Protein AF-A0A7X1IU98-F1 (afdb_monomer)

pLDDT: mean 71.08, std 19.57, range [25.53, 95.81]

Secondary structure (DSSP, 8-state):
-HHHHHHHHHHHHHHHHHHHHS--HHHHHHHHHHHHHSTT--TTPBPP---SEEEEEEEE---HHHHHHHHHHHHHHHHHSS-EEEEEEESSGGGS-TTEEEEEEEEEGGG--HHHHHHHHHHHHHHTTPPP------SS-EEEEE--TTS--EEEEEEEEP--TT-HHHHHHHHHHHHHHHHHHHHT------SS----HHHHHH-TTTTTTTT---HHHHHHHHHHH-----HHHHHHHHHHT---GGGTT-BHHHHHHHHHHHHHHHHHHHHHHHT-GGGTTT-SS--

Mean predicted aligned error: 12.04 Å

Structure (mmCIF, N/CA/C/O backbone):
data_AF-A0A7X1IU98-F1
#
_entry.id   AF-A0A7X1IU98-F1
#
loop_
_atom_site.group_PDB
_atom_site.id
_atom_site.type_symbol
_atom_site.label_atom_id
_atom_site.label_alt_id
_atom_site.label_comp_id
_atom_site.label_asym_id
_atom_site.label_entity_id
_atom_site.label_seq_id
_atom_site.pdbx_PDB_ins_code
_atom_site.Cartn_x
_atom_site.Cartn_y
_atom_site.Cartn_z
_atom_site.occupancy
_atom_site.B_iso_or_equiv
_atom_site.auth_seq_id
_atom_site.auth_comp_id
_atom_site.auth_asym_id
_atom_site.auth_atom_id
_atom_site.pdbx_PDB_model_num
ATOM 1 N N . MET A 1 1 ? -13.525 13.307 62.213 1.00 50.09 1 MET A N 1
ATOM 2 C CA . MET A 1 1 ? -13.626 12.242 61.184 1.00 50.09 1 MET A CA 1
ATOM 3 C C . MET A 1 1 ? -14.171 12.719 59.835 1.00 50.09 1 MET A C 1
ATOM 5 O O . MET A 1 1 ? -13.887 12.071 58.842 1.00 50.09 1 MET A O 1
ATOM 9 N N . THR A 1 2 ? -14.885 13.843 59.744 1.00 46.66 2 THR A N 1
ATOM 10 C CA . THR A 1 2 ? -15.478 14.353 58.487 1.00 46.66 2 THR A CA 1
ATOM 11 C C . THR A 1 2 ? -14.482 15.010 57.520 1.00 46.66 2 THR A C 1
ATOM 13 O O . THR A 1 2 ? -14.662 14.920 56.311 1.00 46.66 2 THR A O 1
ATOM 16 N N . ALA A 1 3 ? -13.391 15.603 58.018 1.00 43.88 3 ALA A N 1
ATOM 17 C CA . ALA A 1 3 ? -12.389 16.271 57.177 1.00 43.88 3 ALA A CA 1
ATOM 18 C C . ALA A 1 3 ? -11.521 15.307 56.341 1.00 43.88 3 ALA A C 1
ATOM 20 O O . ALA A 1 3 ? -11.079 15.665 55.255 1.00 43.88 3 ALA A O 1
ATOM 21 N N . VAL A 1 4 ? -11.306 14.072 56.811 1.00 48.03 4 VAL A N 1
ATOM 22 C CA . VAL A 1 4 ? -10.466 13.086 56.105 1.00 48.03 4 VAL A CA 1
ATOM 23 C C . VAL A 1 4 ? -11.179 12.556 54.857 1.00 48.03 4 VAL A C 1
ATOM 25 O O . VAL A 1 4 ? -10.554 12.438 53.811 1.00 48.03 4 VAL A O 1
ATOM 28 N N . VAL A 1 5 ? -12.497 12.342 54.932 1.00 48.38 5 VAL A N 1
ATOM 29 C CA . VAL A 1 5 ? -13.311 11.816 53.820 1.00 48.38 5 VAL A CA 1
ATOM 30 C C . VAL A 1 5 ? -13.389 12.807 52.651 1.00 48.38 5 VAL A C 1
ATOM 32 O O . VAL A 1 5 ? -13.312 12.400 51.495 1.00 48.38 5 VAL A O 1
ATOM 35 N N . ALA A 1 6 ? -13.475 14.111 52.938 1.00 44.25 6 ALA A N 1
ATOM 36 C CA . ALA A 1 6 ? -13.534 15.152 51.910 1.00 44.25 6 ALA A CA 1
ATOM 37 C C . ALA A 1 6 ? -12.221 15.270 51.114 1.00 44.25 6 ALA A C 1
ATOM 39 O O . ALA A 1 6 ? -12.249 15.431 49.896 1.00 44.25 6 ALA A O 1
ATOM 40 N N . VAL A 1 7 ? -11.070 15.125 51.780 1.00 49.09 7 VAL A N 1
ATOM 41 C CA . VAL A 1 7 ? -9.752 15.181 51.126 1.00 49.09 7 VAL A CA 1
ATOM 42 C C . VAL A 1 7 ? -9.524 13.954 50.239 1.00 49.09 7 VAL A C 1
ATOM 44 O O . VAL A 1 7 ? -9.023 14.095 49.126 1.00 49.09 7 VAL A O 1
ATOM 47 N N . THR A 1 8 ? -9.958 12.760 50.661 1.00 52.06 8 THR A N 1
ATOM 48 C CA . THR A 1 8 ? -9.847 11.551 49.824 1.00 52.06 8 THR A CA 1
ATOM 49 C C . THR A 1 8 ? -10.741 11.629 48.583 1.00 52.06 8 THR A C 1
ATOM 51 O O . THR A 1 8 ? -10.305 11.259 47.495 1.00 52.06 8 THR A O 1
ATOM 54 N N . PHE A 1 9 ? -11.962 12.163 48.711 1.00 50.00 9 PHE A N 1
ATOM 55 C CA . PHE A 1 9 ? -12.889 12.305 47.581 1.00 50.00 9 PHE A CA 1
ATOM 56 C C . PHE A 1 9 ? -12.377 13.295 46.529 1.00 50.00 9 PHE A C 1
ATOM 58 O O . PHE A 1 9 ? -12.443 13.014 45.334 1.00 50.00 9 PHE A O 1
ATOM 65 N N . ILE A 1 10 ? -11.809 14.427 46.955 1.00 54.53 10 ILE A N 1
ATOM 66 C CA . ILE A 1 10 ? -11.249 15.427 46.037 1.00 54.53 10 ILE A CA 1
ATOM 67 C C . ILE A 1 10 ? -10.037 14.855 45.293 1.00 54.53 10 ILE A C 1
ATOM 69 O O . ILE A 1 10 ? -9.952 15.022 44.082 1.00 54.53 10 ILE A O 1
ATOM 73 N N . ILE A 1 11 ? -9.153 14.111 45.967 1.00 54.84 11 ILE A N 1
ATOM 74 C CA . ILE A 1 11 ? -7.979 13.495 45.325 1.00 54.84 11 ILE A CA 1
ATOM 75 C C . ILE A 1 11 ? -8.393 12.425 44.306 1.00 54.84 11 ILE A C 1
ATOM 77 O O . ILE A 1 11 ? -7.855 12.420 43.203 1.00 54.84 11 ILE A O 1
ATOM 81 N N . ILE A 1 12 ? -9.369 11.564 44.621 1.00 56.06 12 ILE A N 1
ATOM 82 C CA . ILE A 1 12 ? -9.860 10.532 43.687 1.00 56.06 12 ILE A CA 1
ATOM 83 C C . ILE A 1 12 ? -10.547 11.171 42.475 1.00 56.06 12 ILE A C 1
ATOM 85 O O . ILE A 1 12 ? -10.304 10.761 41.342 1.00 56.06 12 ILE A O 1
ATOM 89 N N . THR A 1 13 ? -11.358 12.209 42.690 1.00 54.38 13 THR A N 1
ATOM 90 C CA . THR A 1 13 ? -12.052 12.906 41.596 1.00 54.38 13 THR A CA 1
ATOM 91 C C . THR A 1 13 ? -11.060 13.679 40.722 1.00 54.38 13 THR A C 1
ATOM 93 O O . THR A 1 13 ? -11.175 13.653 39.503 1.00 54.38 13 THR A O 1
ATOM 96 N N . PHE A 1 14 ? -10.025 14.289 41.310 1.00 49.28 14 PHE A N 1
ATOM 97 C CA . PHE A 1 14 ? -8.959 14.966 40.565 1.00 49.28 14 PHE A CA 1
ATOM 98 C C . PHE A 1 14 ? -8.058 13.973 39.810 1.00 49.28 14 PHE A C 1
ATOM 100 O O . PHE A 1 14 ? -7.688 14.247 38.675 1.00 49.28 14 PHE A O 1
ATOM 107 N N . PHE A 1 15 ? -7.777 12.784 40.363 1.00 49.06 15 PHE A N 1
ATOM 108 C CA . PHE A 1 15 ? -7.083 11.705 39.642 1.00 49.06 15 PHE A CA 1
ATOM 109 C C . PHE A 1 15 ? -7.916 11.153 38.475 1.00 49.06 15 PHE A C 1
ATOM 111 O O . PHE A 1 15 ? -7.374 10.921 37.397 1.00 49.06 15 PHE A O 1
ATOM 118 N N . LEU A 1 16 ? -9.231 10.993 38.657 1.00 49.41 16 LEU A N 1
ATOM 119 C CA . LEU A 1 16 ? -10.154 10.582 37.591 1.00 49.41 16 LEU A CA 1
ATOM 120 C C . LEU A 1 16 ? -10.295 11.651 36.499 1.00 49.41 16 LEU A C 1
ATOM 122 O O . LEU A 1 16 ? -10.430 11.308 35.329 1.00 49.41 16 LEU A O 1
ATOM 126 N N . ILE A 1 17 ? -10.219 12.934 36.859 1.00 49.47 17 ILE A N 1
ATOM 127 C CA . ILE A 1 17 ? -10.252 14.054 35.910 1.00 49.47 17 ILE A CA 1
ATOM 128 C C . ILE A 1 17 ? -8.907 14.202 35.179 1.00 49.47 17 ILE A C 1
ATOM 130 O O . ILE A 1 17 ? -8.907 14.403 33.971 1.00 49.47 17 ILE A O 1
ATOM 134 N N . ILE A 1 18 ? -7.760 14.014 35.842 1.00 49.19 18 ILE A N 1
ATOM 135 C CA . ILE A 1 18 ? -6.440 14.005 35.178 1.00 49.19 18 ILE A CA 1
ATOM 136 C C . ILE A 1 18 ? -6.305 12.807 34.223 1.00 49.19 18 ILE A C 1
ATOM 138 O O . ILE A 1 18 ? -5.754 12.956 33.135 1.00 49.19 18 ILE A O 1
ATOM 142 N N . LEU A 1 19 ? -6.882 11.648 34.562 1.00 48.12 19 LEU A N 1
ATOM 143 C CA . LEU A 1 19 ? -6.986 10.504 33.645 1.00 48.12 19 LEU A CA 1
ATOM 144 C C . LEU A 1 19 ? -7.922 10.756 32.444 1.00 48.12 19 LEU A C 1
ATOM 146 O O . LEU A 1 19 ? -7.844 10.013 31.468 1.00 48.12 19 LEU A O 1
ATOM 150 N N . ASN A 1 20 ? -8.774 11.788 32.498 1.00 44.50 20 ASN A N 1
ATOM 151 C CA . ASN A 1 20 ? -9.719 12.163 31.435 1.00 44.50 20 ASN A CA 1
ATOM 152 C C . ASN A 1 20 ? -9.330 13.432 30.650 1.00 44.50 20 ASN A C 1
ATOM 154 O O . ASN A 1 20 ? -9.925 13.684 29.608 1.00 44.50 20 ASN A O 1
ATOM 158 N N . ILE A 1 21 ? -8.372 14.236 31.130 1.00 44.50 21 ILE A N 1
ATOM 159 C CA . ILE A 1 21 ? -7.900 15.468 30.457 1.00 44.50 21 ILE A CA 1
ATOM 160 C C . ILE A 1 21 ? -6.604 15.233 29.666 1.00 44.50 21 ILE A C 1
ATOM 162 O O . ILE A 1 21 ? -6.231 16.052 28.828 1.00 44.50 21 ILE A O 1
ATOM 166 N N . ASN A 1 22 ? -5.940 14.089 29.856 1.00 47.19 22 ASN A N 1
ATOM 167 C CA . ASN A 1 22 ? -4.948 13.647 28.887 1.00 47.19 22 ASN A CA 1
ATOM 168 C C . ASN A 1 22 ? -5.688 13.180 27.637 1.00 47.19 22 ASN A C 1
ATOM 170 O O . ASN A 1 22 ? -6.306 12.120 27.631 1.00 47.19 22 ASN A O 1
ATOM 174 N N . ASP A 1 23 ? -5.624 14.025 26.620 1.00 55.69 23 ASP A N 1
ATOM 175 C CA . ASP A 1 23 ? -5.994 13.800 25.232 1.00 55.69 23 ASP A CA 1
ATOM 176 C C . ASP A 1 23 ? -5.579 12.378 24.814 1.00 55.69 23 ASP A C 1
ATOM 178 O O . ASP A 1 23 ? -4.415 12.109 24.499 1.00 55.69 23 ASP A O 1
ATOM 182 N N . ARG A 1 24 ? -6.516 11.441 24.968 1.00 78.19 24 ARG A N 1
ATOM 183 C CA . ARG A 1 24 ? -6.261 10.001 24.969 1.00 78.19 24 ARG A CA 1
ATOM 184 C C . ARG A 1 24 ? -5.632 9.630 23.625 1.00 78.19 24 ARG A C 1
ATOM 186 O O . ARG A 1 24 ? -6.202 9.939 22.581 1.00 78.19 24 ARG A O 1
ATOM 193 N N . GLU A 1 25 ? -4.425 9.060 23.619 1.00 85.06 25 GLU A N 1
ATOM 194 C CA . GLU A 1 25 ? -3.682 8.811 22.369 1.00 85.06 25 GLU A CA 1
ATOM 195 C C . GLU A 1 25 ? -4.464 7.896 21.406 1.00 85.06 25 GLU A C 1
ATOM 197 O O . GLU A 1 25 ? -4.409 8.072 20.189 1.00 85.06 25 GLU A O 1
ATOM 202 N N . ASP A 1 26 ? -5.276 6.991 21.960 1.00 88.38 26 ASP A N 1
ATOM 203 C CA . ASP A 1 26 ? -6.272 6.188 21.250 1.00 88.38 26 ASP A CA 1
ATOM 204 C C . ASP A 1 26 ? -7.321 7.048 20.542 1.00 88.38 26 ASP A C 1
ATOM 206 O O . ASP A 1 26 ? -7.659 6.774 19.393 1.00 88.38 26 ASP A O 1
ATOM 210 N N . SER A 1 27 ? -7.781 8.132 21.170 1.00 89.31 27 SER A N 1
ATOM 211 C CA . SER A 1 27 ? -8.697 9.095 20.552 1.00 89.31 27 SER A CA 1
ATOM 212 C C . SER A 1 27 ? -8.043 9.853 19.393 1.00 89.31 27 SER A C 1
ATOM 214 O O . SER A 1 27 ? -8.699 10.099 18.381 1.00 89.31 27 SER A O 1
ATOM 216 N N . LYS A 1 28 ? -6.754 10.203 19.501 1.00 88.38 28 LYS A N 1
ATOM 217 C CA . LYS A 1 28 ? -6.013 10.875 18.416 1.00 88.38 28 LYS A CA 1
ATOM 218 C C . LYS A 1 28 ? -5.863 9.971 17.203 1.00 88.38 28 LYS A C 1
ATOM 220 O O . LYS A 1 28 ? -6.173 10.378 16.085 1.00 88.38 28 LYS A O 1
ATOM 225 N N . PHE A 1 29 ? -5.448 8.728 17.432 1.00 88.44 29 PHE A N 1
ATOM 226 C CA . PHE A 1 29 ? -5.329 7.753 16.357 1.00 88.44 29 PHE A CA 1
ATOM 227 C C . PHE A 1 29 ? -6.696 7.382 15.760 1.00 88.44 29 PHE A C 1
ATOM 229 O O . PHE A 1 29 ? -6.817 7.265 14.544 1.00 88.44 29 PHE A O 1
ATOM 236 N N . ALA A 1 30 ? -7.751 7.280 16.573 1.00 91.81 30 ALA A N 1
ATOM 237 C CA . ALA A 1 30 ? -9.116 7.070 16.090 1.00 91.81 30 ALA A CA 1
ATOM 238 C C . ALA A 1 30 ? -9.614 8.221 15.191 1.00 91.81 30 ALA A C 1
ATOM 240 O O . ALA A 1 30 ? -10.243 7.960 14.162 1.00 91.81 30 ALA A O 1
ATOM 241 N N . SER A 1 31 ? -9.300 9.481 15.530 1.00 86.19 31 SER A N 1
ATOM 242 C CA . SER A 1 31 ? -9.590 10.639 14.665 1.00 86.19 31 SER A CA 1
ATOM 243 C C . SER A 1 31 ? -8.827 10.540 13.348 1.00 86.19 31 SER A C 1
ATOM 245 O O . SER A 1 31 ? -9.432 10.601 12.279 1.00 86.19 31 SER A O 1
ATOM 247 N N . PHE A 1 32 ? -7.519 10.269 13.417 1.00 84.12 32 PHE A N 1
ATOM 248 C CA . PHE A 1 32 ? -6.679 10.078 12.235 1.00 84.12 32 PHE A CA 1
ATOM 249 C C . PHE A 1 32 ? -7.200 8.955 11.325 1.00 84.12 32 PHE A C 1
ATOM 251 O O . PHE A 1 32 ? -7.263 9.131 10.108 1.00 84.12 32 PHE A O 1
ATOM 258 N N . PHE A 1 33 ? -7.618 7.818 11.891 1.00 87.19 33 PHE A N 1
ATOM 259 C CA . PHE A 1 33 ? -8.205 6.702 11.145 1.00 87.19 33 PHE A CA 1
ATOM 260 C C . PHE A 1 33 ? -9.458 7.146 10.379 1.00 87.19 33 PHE A C 1
ATOM 262 O O . PHE A 1 33 ? -9.560 6.923 9.170 1.00 87.19 33 PHE A O 1
ATOM 269 N N . ARG A 1 34 ? -10.390 7.825 11.065 1.00 86.75 34 ARG A N 1
ATOM 270 C CA . ARG A 1 34 ? -11.629 8.341 10.466 1.00 86.75 34 ARG A CA 1
ATOM 271 C C . ARG A 1 34 ? -11.332 9.340 9.351 1.00 86.75 34 ARG A C 1
ATOM 273 O O . ARG A 1 34 ? -11.852 9.191 8.252 1.00 86.75 34 ARG A O 1
ATOM 280 N N . GLU A 1 35 ? -10.485 10.328 9.613 1.00 80.31 35 GLU A N 1
ATOM 281 C CA . GLU A 1 35 ? -10.104 11.356 8.637 1.00 80.31 35 GLU A CA 1
ATOM 282 C C . GLU A 1 35 ? -9.411 10.765 7.406 1.00 80.31 35 GLU A C 1
ATOM 284 O O . GLU A 1 35 ? -9.540 11.299 6.308 1.00 80.31 35 GLU A O 1
ATOM 289 N N . THR A 1 36 ? -8.678 9.663 7.575 1.00 76.12 36 THR A N 1
ATOM 290 C CA . THR A 1 36 ? -7.940 9.025 6.481 1.00 76.12 36 THR A CA 1
ATOM 291 C C . THR A 1 36 ? -8.821 8.138 5.614 1.00 76.12 36 THR A C 1
ATOM 293 O O . THR A 1 36 ? -8.713 8.207 4.397 1.00 76.12 36 THR A O 1
ATOM 296 N N . LEU A 1 37 ? -9.692 7.318 6.208 1.00 78.56 37 LEU A N 1
ATOM 297 C CA . LEU A 1 37 ? -10.407 6.263 5.472 1.00 78.56 37 LEU A CA 1
ATOM 298 C C . LEU A 1 37 ? -11.907 6.520 5.292 1.00 78.56 37 LEU A C 1
ATOM 300 O O . LEU A 1 37 ? -12.553 5.863 4.476 1.00 78.56 37 LEU A O 1
ATOM 304 N N . ALA A 1 38 ? -12.478 7.449 6.057 1.00 81.19 38 ALA A N 1
ATOM 305 C CA . ALA A 1 38 ? -13.920 7.666 6.140 1.00 81.19 38 ALA A CA 1
ATOM 306 C C . ALA A 1 38 ? -14.267 9.145 6.398 1.00 81.19 38 ALA A C 1
ATOM 308 O O . ALA A 1 38 ? -15.189 9.461 7.155 1.00 81.19 38 ALA A O 1
ATOM 309 N N . SER A 1 39 ? -13.515 10.070 5.792 1.00 79.44 39 SER A N 1
ATOM 310 C CA . SER A 1 39 ? -13.731 11.508 5.984 1.00 79.44 39 SER A CA 1
ATOM 311 C C . SER A 1 39 ? -15.153 11.918 5.587 1.00 79.44 39 SER A C 1
ATOM 313 O O . SER A 1 39 ? -15.636 11.588 4.500 1.00 79.44 39 SER A O 1
ATOM 315 N N . GLY A 1 40 ? -15.841 12.614 6.495 1.00 80.50 40 GLY A N 1
ATOM 316 C CA . GLY A 1 40 ? -17.230 13.044 6.313 1.00 80.50 40 GLY A CA 1
ATOM 317 C C . GLY A 1 40 ? -18.271 11.917 6.312 1.00 80.50 40 GLY A C 1
ATOM 318 O O . GLY A 1 40 ? -19.431 12.188 6.009 1.00 80.50 40 GLY A O 1
ATOM 319 N N . GLN A 1 41 ? -17.886 10.679 6.632 1.00 86.06 41 GLN A N 1
ATOM 320 C CA . GLN A 1 41 ? -18.791 9.530 6.664 1.00 86.06 41 GLN A CA 1
ATOM 321 C C . GLN A 1 41 ? -19.331 9.253 8.074 1.00 86.06 41 GLN A C 1
ATOM 323 O O . GLN A 1 41 ? -18.756 9.678 9.082 1.00 86.06 41 GLN A O 1
ATOM 328 N N . ASP A 1 42 ? -20.449 8.526 8.137 1.00 92.38 42 ASP A N 1
ATOM 329 C CA . ASP A 1 42 ? -21.046 8.066 9.391 1.00 92.38 42 ASP A CA 1
ATOM 330 C C . ASP A 1 42 ? -20.411 6.761 9.908 1.00 92.38 42 ASP A C 1
ATOM 332 O O . ASP A 1 42 ? -19.608 6.110 9.240 1.00 92.38 42 ASP A O 1
ATOM 336 N N . ASP A 1 43 ? -20.788 6.359 11.121 1.00 92.00 43 ASP A N 1
ATOM 337 C CA . ASP A 1 43 ? -20.222 5.187 11.797 1.00 92.00 43 ASP A CA 1
ATOM 338 C C . ASP A 1 43 ? -20.607 3.842 11.137 1.00 92.00 43 ASP A C 1
ATOM 340 O O . ASP A 1 43 ? -19.961 2.820 11.381 1.00 92.00 43 ASP A O 1
ATOM 344 N N . LYS A 1 44 ? -21.628 3.823 10.268 1.00 91.75 44 LYS A N 1
ATOM 345 C CA . LYS A 1 44 ? -22.067 2.627 9.528 1.00 91.75 44 LYS A CA 1
ATOM 346 C C . LYS A 1 44 ? -21.337 2.459 8.199 1.00 91.75 44 LYS A C 1
ATOM 348 O O . LYS A 1 44 ? -21.487 1.412 7.566 1.00 91.75 44 LYS A O 1
ATOM 353 N N . TYR A 1 45 ? -20.566 3.459 7.778 1.00 86.38 45 TYR A N 1
ATOM 354 C CA . TYR A 1 45 ? -19.765 3.409 6.565 1.00 86.38 45 TYR A CA 1
ATOM 355 C C . TYR A 1 45 ? -18.843 2.186 6.552 1.00 86.38 45 TYR A C 1
ATOM 357 O O . TYR A 1 45 ? -18.185 1.874 7.547 1.00 86.38 45 TYR A O 1
ATOM 365 N N . ILE A 1 46 ? -18.801 1.492 5.416 1.00 83.69 46 ILE A N 1
ATOM 366 C CA . ILE A 1 46 ? -17.943 0.325 5.217 1.00 83.69 46 ILE A CA 1
ATOM 367 C C . ILE A 1 46 ? -16.569 0.807 4.766 1.00 83.69 46 ILE A C 1
ATOM 369 O O . ILE A 1 46 ? -16.441 1.447 3.724 1.00 83.69 46 ILE A O 1
ATOM 373 N N . ILE A 1 47 ? -15.540 0.475 5.542 1.00 77.94 47 ILE A N 1
ATOM 374 C CA . ILE A 1 47 ? -14.156 0.770 5.183 1.00 77.94 47 ILE A CA 1
ATOM 375 C C . ILE A 1 47 ? -13.752 -0.141 4.025 1.00 77.94 47 ILE A C 1
ATOM 377 O O . ILE A 1 47 ? -13.746 -1.369 4.147 1.00 77.94 47 ILE A O 1
ATOM 381 N N . ASN A 1 48 ? -13.415 0.473 2.892 1.00 77.69 48 ASN A N 1
ATOM 382 C CA . ASN A 1 48 ? -12.893 -0.247 1.741 1.00 77.69 48 ASN A CA 1
ATOM 383 C C . ASN A 1 48 ? -11.503 -0.800 2.071 1.00 77.69 48 ASN A C 1
ATOM 385 O O . ASN A 1 48 ? -10.677 -0.119 2.672 1.00 77.69 48 ASN A O 1
ATOM 389 N N . ARG A 1 49 ? -11.242 -2.036 1.648 1.00 76.06 49 ARG A N 1
ATOM 390 C CA . ARG A 1 49 ? -9.937 -2.692 1.765 1.00 76.06 49 ARG A CA 1
ATOM 391 C C . ARG A 1 49 ? -9.705 -3.619 0.579 1.00 76.06 49 ARG A C 1
ATOM 393 O O . ARG A 1 49 ? -10.668 -4.066 -0.050 1.00 76.06 49 ARG A O 1
ATOM 400 N N . VAL A 1 50 ? -8.447 -3.922 0.284 1.00 78.69 50 VAL A N 1
ATOM 401 C CA . VAL A 1 50 ? -8.099 -4.912 -0.742 1.00 78.69 50 VAL A CA 1
ATOM 402 C C . VAL A 1 50 ? -8.421 -6.328 -0.254 1.00 78.69 50 VAL A C 1
ATOM 404 O O . VAL A 1 50 ? -8.597 -6.574 0.943 1.00 78.69 50 VAL A O 1
ATOM 407 N N . SER A 1 51 ? -8.510 -7.269 -1.195 1.00 78.62 51 SER A N 1
ATOM 408 C CA . SER A 1 51 ? -8.620 -8.697 -0.877 1.00 78.62 51 SER A CA 1
ATOM 409 C C . SER A 1 51 ? -7.428 -9.158 -0.031 1.00 78.62 51 SER A C 1
ATOM 411 O O . SER A 1 51 ? -6.318 -8.655 -0.183 1.00 78.62 51 SER A O 1
ATOM 413 N N . SER A 1 52 ? -7.634 -10.159 0.826 1.00 79.69 52 SER A N 1
ATOM 414 C CA . SER A 1 52 ? -6.543 -10.766 1.596 1.00 79.69 52 SER A CA 1
ATOM 415 C C . SER A 1 52 ? -5.513 -11.462 0.714 1.00 79.69 52 SER A C 1
ATOM 417 O O . SER A 1 52 ? -4.386 -11.651 1.141 1.00 79.69 52 SER A O 1
ATOM 419 N N . GLU A 1 53 ? -5.875 -11.846 -0.506 1.00 86.88 53 GLU A N 1
ATOM 420 C CA . GLU A 1 53 ? -4.932 -12.323 -1.514 1.00 86.88 53 GLU A CA 1
ATOM 421 C C . GLU A 1 53 ? -5.109 -11.523 -2.795 1.00 86.88 53 GLU A C 1
ATOM 423 O O . GLU A 1 53 ? -6.234 -11.359 -3.277 1.00 86.88 53 GLU A O 1
ATOM 428 N N . PHE A 1 54 ? -3.997 -11.051 -3.353 1.00 87.88 54 PHE A N 1
ATOM 429 C CA . PHE A 1 54 ? -3.974 -10.400 -4.656 1.00 87.88 54 PHE A CA 1
ATOM 430 C C . PHE A 1 54 ? -2.592 -10.505 -5.302 1.00 87.88 54 PHE A C 1
ATOM 432 O O . PHE A 1 54 ? -1.570 -10.607 -4.619 1.00 87.88 54 PHE A O 1
ATOM 439 N N . SER A 1 55 ? -2.573 -10.469 -6.631 1.00 93.12 55 SER A N 1
ATOM 440 C CA . SER A 1 55 ? -1.351 -10.503 -7.432 1.00 93.12 55 SER A CA 1
ATOM 441 C C . SER A 1 55 ? -0.828 -9.084 -7.676 1.00 93.12 55 SER A C 1
ATOM 443 O O . SER A 1 55 ? -1.595 -8.173 -8.009 1.00 93.12 55 SER A O 1
ATOM 445 N N . VAL A 1 56 ? 0.481 -8.908 -7.504 1.00 94.56 56 VAL A N 1
ATOM 446 C CA . VAL A 1 56 ? 1.232 -7.684 -7.793 1.00 94.56 56 VAL A CA 1
ATOM 447 C C . VAL A 1 56 ? 2.206 -7.982 -8.919 1.00 94.56 56 VAL A C 1
ATOM 449 O O . VAL A 1 56 ? 3.076 -8.839 -8.768 1.00 94.56 56 VAL A O 1
ATOM 452 N N . CYS A 1 57 ? 2.083 -7.261 -10.026 1.00 94.69 57 CYS A N 1
ATOM 453 C CA . CYS A 1 57 ? 3.015 -7.356 -11.137 1.00 94.69 57 CYS A CA 1
ATOM 454 C C . CYS A 1 57 ? 3.893 -6.109 -11.174 1.00 94.69 57 CYS A C 1
ATOM 456 O O . CYS A 1 57 ? 3.389 -5.000 -11.336 1.00 94.69 57 CYS A O 1
ATOM 458 N N . VAL A 1 58 ? 5.197 -6.289 -11.018 1.00 93.00 58 VAL A N 1
ATOM 459 C CA . VAL A 1 58 ? 6.202 -5.238 -11.148 1.00 93.00 58 VAL A CA 1
ATOM 460 C C . VAL A 1 58 ? 6.909 -5.430 -12.470 1.00 93.00 58 VAL A C 1
ATOM 462 O O . VAL A 1 58 ? 7.308 -6.547 -12.803 1.00 93.00 58 VAL A O 1
ATOM 465 N N . TYR A 1 59 ? 7.069 -4.350 -13.220 1.00 89.56 59 TYR A N 1
ATOM 466 C CA . TYR A 1 59 ? 7.846 -4.401 -14.441 1.00 89.56 59 TYR A CA 1
ATOM 467 C C . TYR A 1 59 ? 8.535 -3.066 -14.720 1.00 89.56 59 TYR A C 1
ATOM 469 O O . TYR A 1 59 ? 8.102 -2.003 -14.269 1.00 89.56 59 TYR A O 1
ATOM 477 N N . GLY A 1 60 ? 9.581 -3.122 -15.539 1.00 83.00 60 GLY A N 1
ATOM 478 C CA . GLY A 1 60 ? 10.263 -1.948 -16.065 1.00 83.00 60 GLY A CA 1
ATOM 479 C C . GLY A 1 60 ? 11.769 -2.069 -15.918 1.00 83.00 60 GLY A C 1
ATOM 480 O O . GLY A 1 60 ? 12.324 -3.166 -15.880 1.00 83.00 60 GLY A O 1
ATOM 481 N N . TYR A 1 61 ? 12.454 -0.930 -15.864 1.00 67.94 61 TYR A N 1
ATOM 482 C CA . TYR A 1 61 ? 13.868 -0.931 -15.499 1.00 67.94 61 TYR A CA 1
ATOM 483 C C . TYR A 1 61 ? 13.968 -1.045 -13.986 1.00 67.94 61 TYR A C 1
ATOM 485 O O . TYR A 1 61 ? 13.494 -0.158 -13.296 1.00 67.94 61 TYR A O 1
ATOM 493 N N . GLU A 1 62 ? 14.581 -2.114 -13.486 1.00 68.88 62 GLU A N 1
ATOM 494 C CA . GLU A 1 62 ? 14.672 -2.366 -12.048 1.00 68.88 62 GLU A CA 1
ATOM 495 C C . GLU A 1 62 ? 16.136 -2.300 -11.613 1.00 68.88 62 GLU A C 1
ATOM 497 O O . GLU A 1 62 ? 16.937 -3.192 -11.904 1.00 68.88 62 GLU A O 1
ATOM 502 N N . LEU A 1 63 ? 16.524 -1.240 -10.907 1.00 74.50 63 LEU A N 1
ATOM 503 C CA . LEU A 1 63 ? 17.748 -1.286 -10.118 1.00 74.50 63 LEU A CA 1
ATOM 504 C C . LEU A 1 63 ? 17.537 -2.264 -8.956 1.00 74.50 63 LEU A C 1
ATOM 506 O O . LEU A 1 63 ? 16.503 -2.228 -8.289 1.00 74.50 63 LEU A O 1
ATOM 510 N N . GLU A 1 64 ? 18.558 -3.063 -8.635 1.00 82.38 64 GLU A N 1
ATOM 511 C CA . GLU A 1 64 ? 18.514 -4.039 -7.528 1.00 82.38 64 GLU A CA 1
ATOM 512 C C . GLU A 1 64 ? 17.995 -3.438 -6.209 1.00 82.38 64 GLU A C 1
ATOM 514 O O . GLU A 1 64 ? 17.254 -4.076 -5.465 1.00 82.38 64 GLU A O 1
ATOM 519 N N . ARG A 1 65 ? 18.316 -2.167 -5.933 1.00 80.25 65 ARG A N 1
ATOM 520 C CA . ARG A 1 65 ? 17.826 -1.450 -4.743 1.00 80.25 65 ARG A CA 1
ATOM 521 C C . ARG A 1 65 ? 16.310 -1.215 -4.746 1.00 80.25 65 ARG A C 1
ATOM 523 O O . ARG A 1 65 ? 15.678 -1.337 -3.707 1.00 80.25 65 ARG A O 1
ATOM 530 N N . THR A 1 66 ? 15.727 -0.880 -5.892 1.00 78.56 66 THR A N 1
ATOM 531 C CA . THR A 1 66 ? 14.294 -0.581 -6.022 1.00 78.56 66 THR A CA 1
ATOM 532 C C . THR A 1 66 ? 13.501 -1.868 -5.900 1.00 78.56 66 THR A C 1
ATOM 534 O O . THR A 1 66 ? 12.551 -1.941 -5.125 1.00 78.56 66 THR A O 1
ATOM 537 N N . LYS A 1 67 ? 13.974 -2.918 -6.582 1.00 86.38 67 LYS A N 1
ATOM 538 C CA . LYS A 1 67 ? 13.470 -4.282 -6.438 1.00 86.38 67 LYS A CA 1
ATOM 539 C C . LYS A 1 67 ? 13.489 -4.734 -4.982 1.00 86.38 67 LYS A C 1
ATOM 541 O O . LYS A 1 67 ? 12.485 -5.244 -4.482 1.00 86.38 67 LYS A O 1
ATOM 546 N N . LYS A 1 68 ? 14.601 -4.489 -4.283 1.00 86.81 68 LYS A N 1
ATOM 547 C CA . LYS A 1 68 ? 14.731 -4.759 -2.850 1.00 86.81 68 LYS A CA 1
ATOM 548 C C . LYS A 1 68 ? 13.681 -4.005 -2.031 1.00 86.81 68 LYS A C 1
ATOM 550 O O . LYS A 1 68 ? 12.988 -4.643 -1.252 1.00 86.81 68 LYS A O 1
ATOM 555 N N . TRP A 1 69 ? 13.504 -2.696 -2.207 1.00 85.69 69 TRP A N 1
ATOM 556 C CA . TRP A 1 69 ? 12.525 -1.934 -1.414 1.00 85.69 69 TRP A CA 1
ATOM 557 C C . TRP A 1 69 ? 11.077 -2.334 -1.673 1.00 85.69 69 TRP A C 1
ATOM 559 O O . TRP A 1 69 ? 10.316 -2.454 -0.718 1.00 85.69 69 TRP A O 1
ATOM 569 N N . ILE A 1 70 ? 10.707 -2.582 -2.931 1.00 88.31 70 ILE A N 1
ATOM 570 C CA . ILE A 1 70 ? 9.377 -3.103 -3.271 1.00 88.31 70 ILE A CA 1
ATOM 571 C C . ILE A 1 70 ? 9.166 -4.466 -2.602 1.00 88.31 70 ILE A C 1
ATOM 573 O O . ILE A 1 70 ? 8.120 -4.699 -2.000 1.00 88.31 70 ILE A O 1
ATOM 577 N N . SER A 1 71 ? 10.174 -5.343 -2.649 1.00 92.25 71 SER A N 1
ATOM 578 C CA . SER A 1 71 ? 10.111 -6.656 -1.994 1.00 92.25 71 SER A CA 1
ATOM 579 C C . SER A 1 71 ? 9.938 -6.519 -0.482 1.00 92.25 71 SER A C 1
ATOM 581 O O . SER A 1 71 ? 8.992 -7.072 0.061 1.00 92.25 71 SER A O 1
ATOM 583 N N . ILE A 1 72 ? 10.768 -5.704 0.184 1.00 91.25 72 ILE A N 1
ATOM 584 C CA . ILE A 1 72 ? 10.681 -5.476 1.636 1.00 91.25 72 ILE A CA 1
ATOM 585 C C . ILE A 1 72 ? 9.320 -4.878 2.015 1.00 91.25 72 ILE A C 1
ATOM 587 O O . ILE A 1 72 ? 8.759 -5.255 3.038 1.00 91.25 72 ILE A O 1
ATOM 591 N N . PHE A 1 73 ? 8.756 -3.978 1.203 1.00 91.00 73 PHE A N 1
ATOM 592 C CA . PHE A 1 73 ? 7.424 -3.422 1.448 1.00 91.00 73 PHE A CA 1
ATOM 593 C C . PHE A 1 73 ? 6.332 -4.499 1.405 1.00 91.00 73 PHE A C 1
ATOM 595 O O . PHE A 1 73 ? 5.513 -4.586 2.318 1.00 91.00 73 PHE A O 1
ATOM 602 N N . PHE A 1 74 ? 6.318 -5.353 0.381 1.00 93.19 74 PHE A N 1
ATOM 603 C CA . PHE A 1 74 ? 5.319 -6.422 0.309 1.00 93.19 74 PHE A CA 1
ATOM 604 C C . PHE A 1 74 ? 5.572 -7.548 1.316 1.00 93.19 74 PHE A C 1
ATOM 606 O O . PHE A 1 74 ? 4.609 -8.159 1.778 1.00 93.19 74 PHE A O 1
ATOM 613 N N . ASP A 1 75 ? 6.822 -7.789 1.709 1.00 93.69 75 ASP A N 1
ATOM 614 C CA . ASP A 1 75 ? 7.159 -8.705 2.797 1.00 93.69 75 ASP A CA 1
ATOM 615 C C . ASP A 1 75 ? 6.695 -8.153 4.150 1.00 93.69 75 ASP A C 1
ATOM 617 O O . ASP A 1 75 ? 6.105 -8.898 4.926 1.00 93.69 75 ASP A O 1
ATOM 621 N N . LEU A 1 76 ? 6.851 -6.848 4.405 1.00 92.69 76 LEU A N 1
ATOM 622 C CA . LEU A 1 76 ? 6.276 -6.172 5.573 1.00 92.69 76 LEU A CA 1
ATOM 623 C C . LEU A 1 76 ? 4.761 -6.403 5.638 1.00 92.69 76 LEU A C 1
ATOM 625 O O . LEU A 1 76 ? 4.234 -6.823 6.666 1.00 92.69 76 LEU A O 1
ATOM 629 N N . VAL A 1 77 ? 4.054 -6.167 4.532 1.00 92.19 77 VAL A N 1
ATOM 630 C CA . VAL A 1 77 ? 2.600 -6.374 4.460 1.00 92.19 77 VAL A CA 1
ATOM 631 C C . VAL A 1 77 ? 2.253 -7.838 4.721 1.00 92.19 77 VAL A C 1
ATOM 633 O O . VAL A 1 77 ? 1.366 -8.114 5.528 1.00 92.19 77 VAL A O 1
ATOM 636 N N . ARG A 1 78 ? 2.970 -8.775 4.089 1.00 93.25 78 ARG A N 1
ATOM 637 C CA . ARG A 1 78 ? 2.740 -10.218 4.236 1.00 93.25 78 ARG A CA 1
ATOM 638 C C . ARG A 1 78 ? 2.981 -10.719 5.659 1.00 93.25 78 ARG A C 1
ATOM 640 O O . ARG A 1 78 ? 2.225 -11.552 6.148 1.00 93.25 78 ARG A O 1
ATOM 647 N N . ASN A 1 79 ? 4.043 -10.246 6.301 1.00 93.56 79 ASN A N 1
ATOM 648 C CA . ASN A 1 79 ? 4.493 -10.763 7.590 1.00 93.56 79 ASN A CA 1
ATOM 649 C C . ASN A 1 79 ? 3.751 -10.117 8.764 1.00 93.56 79 ASN A C 1
ATOM 651 O O . ASN A 1 79 ? 3.505 -10.777 9.772 1.00 93.56 79 ASN A O 1
ATOM 655 N N . GLU A 1 80 ? 3.372 -8.842 8.640 1.00 93.00 80 GLU A N 1
ATOM 656 C CA . GLU A 1 80 ? 2.794 -8.072 9.748 1.00 93.00 80 GLU A CA 1
ATOM 657 C C . GLU A 1 80 ? 1.262 -7.982 9.713 1.00 93.00 80 GLU A C 1
ATOM 659 O O . GLU A 1 80 ? 0.641 -7.497 10.672 1.00 93.00 80 GLU A O 1
ATOM 664 N N . THR A 1 81 ? 0.631 -8.455 8.635 1.00 90.75 81 THR A N 1
ATOM 665 C CA . THR A 1 81 ? -0.827 -8.445 8.440 1.00 90.75 81 THR A CA 1
ATOM 666 C C . THR A 1 81 ? -1.351 -9.821 8.000 1.00 90.75 81 THR A C 1
ATOM 668 O O . THR A 1 81 ? -0.586 -10.766 7.849 1.00 90.75 81 THR A O 1
ATOM 671 N N . TRP A 1 82 ? -2.669 -9.974 7.814 1.00 86.56 82 TRP A N 1
ATOM 672 C CA . TRP A 1 82 ? -3.255 -11.202 7.231 1.00 86.56 82 TRP A CA 1
ATOM 673 C C . TRP A 1 82 ? -3.389 -11.157 5.704 1.00 86.56 82 TRP A C 1
ATOM 675 O O . TRP A 1 82 ? -4.014 -12.040 5.116 1.00 86.56 82 TRP A O 1
ATOM 685 N N . VAL A 1 83 ? -2.835 -10.128 5.068 1.00 87.25 83 VAL A N 1
ATOM 686 C CA . VAL A 1 83 ? -2.810 -9.986 3.614 1.00 87.25 83 VAL A CA 1
ATOM 687 C C . VAL A 1 83 ? -1.611 -10.742 3.058 1.00 87.25 83 VAL A C 1
ATOM 689 O O . VAL A 1 83 ? -0.519 -10.668 3.601 1.00 87.25 83 VAL A O 1
ATOM 692 N N . ASN A 1 84 ? -1.792 -11.444 1.947 1.00 89.44 84 ASN A N 1
ATOM 693 C CA . ASN A 1 84 ? -0.767 -12.215 1.264 1.00 89.44 84 ASN A CA 1
ATOM 694 C C . ASN A 1 84 ? -0.635 -11.750 -0.199 1.00 89.44 84 ASN A C 1
ATOM 696 O O . ASN A 1 84 ? -1.207 -12.369 -1.105 1.00 89.44 84 ASN A O 1
ATOM 700 N N . PRO A 1 85 ? 0.096 -10.647 -0.448 1.00 91.75 85 PRO A N 1
ATOM 701 C CA . PRO A 1 85 ? 0.365 -10.182 -1.801 1.00 91.75 85 PRO A CA 1
ATOM 702 C C . PRO A 1 85 ? 1.318 -11.151 -2.517 1.00 91.75 85 PRO A C 1
ATOM 704 O O . PRO A 1 85 ? 2.357 -11.542 -1.971 1.00 91.75 85 PRO A O 1
ATOM 707 N N . LYS A 1 86 ? 0.994 -11.527 -3.757 1.00 94.25 86 LYS A N 1
ATOM 708 C CA . LYS A 1 86 ? 1.836 -12.375 -4.617 1.00 94.25 86 LYS A CA 1
ATOM 709 C C . LYS A 1 86 ? 2.631 -11.483 -5.567 1.00 94.25 86 LYS A C 1
ATOM 711 O O . LYS A 1 86 ? 2.081 -10.983 -6.540 1.00 94.25 86 LYS A O 1
ATOM 716 N N . LEU A 1 87 ? 3.898 -11.241 -5.235 1.00 94.62 87 LEU A N 1
ATOM 717 C CA . LEU A 1 87 ? 4.775 -10.313 -5.950 1.00 94.62 87 LEU A CA 1
ATOM 718 C C . LEU A 1 87 ? 5.520 -11.011 -7.093 1.00 94.62 87 LEU A C 1
ATOM 720 O O . LEU A 1 87 ? 6.257 -11.967 -6.853 1.00 94.62 87 LEU A O 1
ATOM 724 N N . TYR A 1 88 ? 5.375 -10.491 -8.310 1.00 94.69 88 TYR A N 1
ATOM 725 C CA . TYR A 1 88 ? 6.047 -10.986 -9.508 1.00 94.69 88 TYR A CA 1
ATOM 726 C C . TYR A 1 88 ? 6.809 -9.855 -10.192 1.00 94.69 88 TYR A C 1
ATOM 728 O O . TYR A 1 88 ? 6.231 -8.813 -10.477 1.00 94.69 88 TYR A O 1
ATOM 736 N N . PHE A 1 89 ? 8.090 -10.078 -10.480 1.00 93.31 89 PHE A N 1
ATOM 737 C CA . PHE A 1 89 ? 8.902 -9.185 -11.307 1.00 93.31 89 PHE A CA 1
ATOM 738 C C . PHE A 1 89 ? 8.972 -9.765 -12.717 1.00 93.31 89 PHE A C 1
ATOM 740 O O . PHE A 1 89 ? 9.433 -10.898 -12.884 1.00 93.31 89 PHE A O 1
ATOM 747 N N . VAL A 1 90 ? 8.505 -9.017 -13.713 1.00 92.31 90 VAL A N 1
ATOM 748 C CA . VAL A 1 90 ? 8.412 -9.477 -15.104 1.00 92.31 90 VAL A CA 1
ATOM 749 C C . VAL A 1 90 ? 9.201 -8.578 -16.051 1.00 92.31 90 VAL A C 1
ATOM 751 O O . VAL A 1 90 ? 9.419 -7.397 -15.793 1.00 92.31 90 VAL A O 1
ATOM 754 N N . SER A 1 91 ? 9.645 -9.146 -17.174 1.00 87.25 91 SER A N 1
ATOM 755 C CA . SER A 1 91 ? 10.408 -8.402 -18.188 1.00 87.25 91 SER A CA 1
ATOM 756 C C . SER A 1 91 ? 9.516 -7.695 -19.212 1.00 87.25 91 SER A C 1
ATOM 758 O O . SER A 1 91 ? 9.944 -6.703 -19.802 1.00 87.25 91 SER A O 1
ATOM 760 N N . ASN A 1 92 ? 8.292 -8.185 -19.426 1.00 87.00 92 ASN A N 1
ATOM 761 C CA . ASN A 1 92 ? 7.295 -7.583 -20.305 1.00 87.00 92 ASN A CA 1
ATOM 762 C C . ASN A 1 92 ? 5.961 -7.434 -19.542 1.00 87.00 92 ASN A C 1
ATOM 764 O O . ASN A 1 92 ? 5.539 -8.402 -18.910 1.00 87.00 92 ASN A O 1
ATOM 768 N N . PRO A 1 93 ? 5.271 -6.275 -19.593 1.00 85.44 93 PRO A N 1
ATOM 769 C CA . PRO A 1 93 ? 3.939 -6.121 -18.998 1.00 85.44 93 PRO A CA 1
ATOM 770 C C . PRO A 1 93 ? 2.910 -7.158 -19.476 1.00 85.44 93 PRO A C 1
ATOM 772 O O . PRO A 1 93 ? 1.989 -7.492 -18.728 1.00 85.44 93 PRO A O 1
ATOM 775 N N . ASP A 1 94 ? 3.057 -7.708 -20.686 1.00 88.38 94 ASP A N 1
ATOM 776 C CA . ASP A 1 94 ? 2.185 -8.785 -21.173 1.00 88.38 94 ASP A CA 1
ATOM 777 C C . ASP A 1 94 ? 2.290 -10.069 -20.326 1.00 88.38 94 ASP A C 1
ATOM 779 O O . ASP A 1 94 ? 1.298 -10.793 -20.210 1.00 88.38 94 ASP A O 1
ATOM 783 N N . ASP A 1 95 ? 3.434 -10.306 -19.672 1.00 91.56 95 ASP A N 1
ATOM 784 C CA . ASP A 1 95 ? 3.691 -11.480 -18.824 1.00 91.56 95 ASP A CA 1
ATOM 785 C C . ASP A 1 95 ? 3.002 -11.393 -17.449 1.00 91.56 95 ASP A C 1
ATOM 787 O O . ASP A 1 95 ? 2.997 -12.368 -16.694 1.00 91.56 95 ASP A O 1
ATOM 791 N N . CYS A 1 96 ? 2.421 -10.240 -17.093 1.00 91.19 96 CYS A N 1
ATOM 792 C CA . CYS A 1 96 ? 1.604 -10.124 -15.889 1.00 91.19 96 CYS A CA 1
ATOM 793 C C . CYS A 1 96 ? 0.422 -11.105 -15.945 1.00 91.19 96 CYS A C 1
ATOM 795 O O . CYS A 1 96 ? -0.173 -11.315 -17.002 1.00 91.19 96 CYS A O 1
ATOM 797 N N . ALA A 1 97 ? 0.041 -11.683 -14.805 1.00 89.44 97 ALA A N 1
ATOM 798 C CA . ALA A 1 97 ? -1.120 -12.567 -14.728 1.00 89.44 97 ALA A CA 1
ATOM 799 C C . ALA A 1 97 ? -2.432 -11.793 -14.968 1.00 89.44 97 ALA A C 1
ATOM 801 O O . ALA A 1 97 ? -2.540 -10.619 -14.606 1.00 89.44 97 ALA A O 1
ATOM 802 N N . ASP A 1 98 ? -3.452 -12.442 -15.536 1.00 85.00 98 ASP A N 1
ATOM 803 C CA . ASP A 1 98 ? -4.755 -11.807 -15.818 1.00 85.00 98 ASP A CA 1
ATOM 804 C C . ASP A 1 98 ? -5.488 -11.323 -14.553 1.00 85.00 98 ASP A C 1
ATOM 806 O O . ASP A 1 98 ? -6.259 -10.357 -14.587 1.00 85.00 98 ASP A O 1
ATOM 810 N N . ASP A 1 99 ? -5.213 -11.977 -13.425 1.00 85.38 99 ASP A N 1
ATOM 811 C CA . ASP A 1 99 ? -5.740 -11.658 -12.099 1.00 85.38 99 ASP A CA 1
ATOM 812 C C . ASP A 1 99 ? -4.893 -10.619 -11.338 1.00 85.38 99 ASP A C 1
ATOM 814 O O . ASP A 1 99 ? -5.140 -10.365 -10.157 1.00 85.38 99 ASP A O 1
ATOM 818 N N . THR A 1 100 ? -3.902 -9.999 -11.992 1.00 91.31 100 THR A N 1
ATOM 819 C CA . THR A 1 100 ? -3.089 -8.936 -11.385 1.00 91.31 100 THR A CA 1
ATOM 820 C C . THR A 1 100 ? -3.992 -7.812 -10.907 1.00 91.31 100 THR A C 1
ATOM 822 O O . THR A 1 100 ? -4.643 -7.150 -11.713 1.00 91.31 100 THR A O 1
ATOM 825 N N . PHE A 1 101 ? -4.003 -7.577 -9.595 1.00 88.44 101 PHE A N 1
ATOM 826 C CA . PHE A 1 101 ? -4.694 -6.442 -8.998 1.00 88.44 101 PHE A CA 1
ATOM 827 C C . PHE A 1 101 ? -3.853 -5.184 -9.159 1.00 88.44 101 PHE A C 1
ATOM 829 O O . PHE A 1 101 ? -4.340 -4.211 -9.718 1.00 88.44 101 PHE A O 1
ATOM 836 N N . LEU A 1 102 ? -2.603 -5.213 -8.692 1.00 90.44 102 LEU A N 1
ATOM 837 C CA . LEU A 1 102 ? -1.723 -4.050 -8.650 1.00 90.44 102 LEU A CA 1
ATOM 838 C C . LEU A 1 102 ? -0.597 -4.193 -9.665 1.00 90.44 102 LEU A C 1
ATOM 840 O O . LEU A 1 102 ? 0.216 -5.112 -9.578 1.00 90.44 102 LEU A O 1
ATOM 844 N N . TYR A 1 103 ? -0.525 -3.246 -10.588 1.00 90.44 103 TYR A N 1
ATOM 845 C CA . TYR A 1 103 ? 0.591 -3.110 -11.502 1.00 90.44 103 TYR A CA 1
ATOM 846 C C . TYR A 1 103 ? 1.522 -1.989 -11.045 1.00 90.44 103 TYR A C 1
ATOM 848 O O . TYR A 1 103 ? 1.089 -0.857 -10.834 1.00 90.44 103 TYR A O 1
ATOM 856 N N . VAL A 1 104 ? 2.807 -2.297 -10.931 1.00 88.25 104 VAL A N 1
ATOM 857 C CA . VAL A 1 104 ? 3.851 -1.362 -10.520 1.00 88.25 104 VAL A CA 1
ATOM 858 C C . VAL A 1 104 ? 4.806 -1.165 -11.687 1.00 88.25 104 VAL A C 1
ATOM 860 O O . VAL A 1 104 ? 5.534 -2.076 -12.074 1.00 88.25 104 VAL A O 1
ATOM 863 N N . PHE A 1 105 ? 4.788 0.032 -12.254 1.00 84.69 105 PHE A N 1
ATOM 864 C CA . PHE A 1 105 ? 5.561 0.388 -13.429 1.00 84.69 105 PHE A CA 1
ATOM 865 C C . PHE A 1 105 ? 6.786 1.180 -12.994 1.00 84.69 105 PHE A C 1
ATOM 867 O O . PHE A 1 105 ? 6.669 2.242 -12.379 1.00 84.69 105 PHE A O 1
ATOM 874 N N . ILE A 1 106 ? 7.971 0.659 -13.302 1.00 79.69 106 ILE A N 1
ATOM 875 C CA . ILE A 1 106 ? 9.235 1.296 -12.952 1.00 79.69 106 ILE A CA 1
ATOM 876 C C . ILE A 1 106 ? 9.840 1.956 -14.191 1.00 79.69 106 ILE A C 1
ATOM 878 O O . ILE A 1 106 ? 10.234 1.317 -15.172 1.00 79.69 106 ILE A O 1
ATOM 882 N N . HIS A 1 107 ? 9.946 3.275 -14.128 1.00 74.12 107 HIS A N 1
ATOM 883 C CA . HIS A 1 107 ? 10.510 4.113 -15.172 1.00 74.12 107 HIS A CA 1
ATOM 884 C C . HIS A 1 107 ? 11.913 4.573 -14.801 1.00 74.12 107 HIS A C 1
ATOM 886 O O . HIS A 1 107 ? 12.272 4.639 -13.632 1.00 74.12 107 HIS A O 1
ATOM 892 N N . ARG A 1 108 ? 12.717 4.932 -15.805 1.00 68.06 108 ARG A N 1
ATOM 893 C CA . ARG A 1 108 ? 14.101 5.371 -15.609 1.00 68.06 108 ARG A CA 1
ATOM 894 C C . ARG A 1 108 ? 14.376 6.679 -16.349 1.00 68.06 108 ARG A C 1
ATOM 896 O O . ARG A 1 108 ? 14.182 6.757 -17.564 1.00 68.06 108 ARG A O 1
ATOM 903 N N . GLY A 1 109 ? 14.910 7.676 -15.640 1.00 57.28 109 GLY A N 1
ATOM 904 C CA . GLY A 1 109 ? 15.348 8.958 -16.215 1.00 57.28 109 GLY A CA 1
ATOM 905 C C . GLY A 1 109 ? 14.201 9.907 -16.606 1.00 57.28 109 GLY A C 1
ATOM 906 O O . GLY A 1 109 ? 13.209 10.025 -15.896 1.00 57.28 109 GLY A O 1
ATOM 907 N N . GLU A 1 110 ? 14.335 10.612 -17.737 1.00 46.91 110 GLU A N 1
ATOM 908 C CA . GLU A 1 110 ? 13.337 11.574 -18.264 1.00 46.91 110 GLU A CA 1
ATOM 909 C C . GLU A 1 110 ? 12.066 10.912 -18.837 1.00 46.91 110 GLU A C 1
ATOM 911 O O . GLU A 1 110 ? 11.212 11.581 -19.410 1.00 46.91 110 GLU A O 1
ATOM 916 N N . LYS A 1 111 ? 11.910 9.590 -18.692 1.00 49.19 111 LYS A N 1
ATOM 917 C CA . LYS A 1 111 ? 10.815 8.821 -19.304 1.00 49.19 111 LYS A CA 1
ATOM 918 C C . LYS A 1 111 ? 9.471 8.897 -18.569 1.00 49.19 111 LYS A C 1
ATOM 920 O O . LYS A 1 111 ? 8.521 8.282 -19.043 1.00 49.19 111 LYS A O 1
ATOM 925 N N . ASN A 1 112 ? 9.340 9.707 -17.519 1.00 50.78 112 ASN A N 1
ATOM 926 C CA . ASN A 1 112 ? 8.042 10.066 -16.926 1.00 50.78 112 ASN A CA 1
ATOM 927 C C . ASN A 1 112 ? 7.335 11.161 -17.732 1.00 50.78 112 ASN A C 1
ATOM 929 O O . ASN A 1 112 ? 6.870 12.158 -17.190 1.00 50.78 112 ASN A O 1
ATOM 933 N N . SER A 1 113 ? 7.278 10.986 -19.048 1.00 55.56 113 SER A N 1
ATOM 934 C CA . SER A 1 113 ? 6.390 11.801 -19.860 1.00 55.56 113 SER A CA 1
ATOM 935 C C . SER A 1 113 ? 4.952 11.391 -19.550 1.00 55.56 113 SER A C 1
ATOM 937 O O . SER A 1 113 ? 4.678 10.199 -19.396 1.00 55.56 113 SER A O 1
ATOM 939 N N . LEU A 1 114 ? 4.027 12.349 -19.507 1.00 60.78 114 LEU A N 1
ATOM 940 C CA . LEU A 1 114 ? 2.589 12.079 -19.419 1.00 60.78 114 LEU A CA 1
ATOM 941 C C . LEU A 1 114 ? 2.153 10.993 -20.422 1.00 60.78 114 LEU A C 1
ATOM 943 O O . LEU A 1 114 ? 1.350 10.131 -20.091 1.00 60.78 114 LEU A O 1
ATOM 947 N N . SER A 1 115 ? 2.746 10.971 -21.622 1.00 64.62 115 SER A N 1
ATOM 948 C CA . SER A 1 115 ? 2.506 9.931 -22.629 1.00 64.62 115 SER A CA 1
ATOM 949 C C . SER A 1 115 ? 2.860 8.512 -22.181 1.00 64.62 115 SER A C 1
ATOM 951 O O . SER A 1 115 ? 2.164 7.582 -22.577 1.00 64.62 115 SER A O 1
ATOM 953 N N . THR A 1 116 ? 3.907 8.328 -21.371 1.00 69.56 116 THR A N 1
ATOM 954 C CA . THR A 1 116 ? 4.282 7.009 -20.834 1.00 69.56 116 THR A CA 1
ATOM 955 C C . THR A 1 116 ? 3.199 6.520 -19.879 1.00 69.56 116 THR A C 1
ATOM 957 O O . THR A 1 116 ? 2.602 5.481 -20.128 1.00 69.56 116 THR A O 1
ATOM 960 N N . ILE A 1 117 ? 2.849 7.343 -18.884 1.00 71.69 117 ILE A N 1
ATOM 961 C CA . ILE A 1 117 ? 1.817 7.034 -17.881 1.00 71.69 117 ILE A CA 1
ATOM 962 C C . ILE A 1 117 ? 0.454 6.784 -18.545 1.00 71.69 117 ILE A C 1
ATOM 964 O O . ILE A 1 117 ? -0.282 5.875 -18.169 1.00 71.69 117 ILE A O 1
ATOM 968 N N . VAL A 1 118 ? 0.105 7.571 -19.566 1.00 73.62 118 VAL A N 1
ATOM 969 C CA . VAL A 1 118 ? -1.117 7.351 -20.351 1.00 73.62 118 VAL A CA 1
ATOM 970 C C . VAL A 1 118 ? -1.062 6.013 -21.088 1.00 73.62 118 VAL A C 1
ATOM 972 O O . VAL A 1 118 ? -2.057 5.289 -21.086 1.00 73.62 118 VAL A O 1
ATOM 975 N N . GLY A 1 119 ? 0.072 5.658 -21.698 1.00 76.88 119 GLY A N 1
ATOM 976 C CA . GLY A 1 119 ? 0.258 4.361 -22.355 1.00 76.88 119 GLY A CA 1
ATOM 977 C C . GLY A 1 119 ? 0.109 3.189 -21.385 1.00 76.88 119 GLY A C 1
ATOM 978 O O . GLY A 1 119 ? -0.586 2.218 -21.684 1.00 76.88 119 GLY A O 1
ATOM 979 N N . ASP A 1 120 ? 0.679 3.334 -20.196 1.00 81.19 120 ASP A N 1
ATOM 980 C CA . ASP A 1 120 ? 0.628 2.364 -19.109 1.00 81.19 120 ASP A CA 1
ATOM 981 C C . ASP A 1 120 ? -0.800 2.106 -18.629 1.00 81.19 120 ASP A C 1
ATOM 983 O O . ASP A 1 120 ? -1.273 0.969 -18.576 1.00 81.19 120 ASP A O 1
ATOM 987 N N . LEU A 1 121 ? -1.537 3.182 -18.366 1.00 77.62 121 LEU A N 1
ATOM 988 C CA . LEU A 1 121 ? -2.940 3.104 -17.982 1.00 77.62 121 LEU A CA 1
ATOM 989 C C . LEU A 1 121 ? -3.808 2.548 -19.108 1.00 77.62 121 LEU A C 1
ATOM 991 O O . LEU A 1 121 ? -4.677 1.718 -18.850 1.00 77.62 121 LEU A O 1
ATOM 995 N N . SER A 1 122 ? -3.544 2.936 -20.356 1.00 80.75 122 SER A N 1
ATOM 996 C CA . SER A 1 122 ? -4.256 2.405 -21.526 1.00 80.75 122 SER A CA 1
ATOM 997 C C . SER A 1 122 ? -4.076 0.890 -21.647 1.00 80.75 122 SER A C 1
ATOM 999 O O . SER A 1 122 ? -5.037 0.174 -21.937 1.00 80.75 122 SER A O 1
ATOM 1001 N N . PHE A 1 123 ? -2.870 0.381 -21.374 1.00 85.44 123 PHE A N 1
ATOM 1002 C CA . PHE A 1 123 ? -2.597 -1.055 -21.320 1.00 85.44 123 PHE A CA 1
ATOM 1003 C C . PHE A 1 123 ? -3.456 -1.755 -20.253 1.00 85.44 123 PHE A C 1
ATOM 1005 O O . PHE A 1 123 ? -4.164 -2.715 -20.571 1.00 85.44 123 PHE A O 1
ATOM 1012 N N . ILE A 1 124 ? -3.463 -1.246 -19.015 1.00 84.44 124 ILE A N 1
ATOM 1013 C CA . ILE A 1 124 ? -4.223 -1.843 -17.902 1.00 84.44 124 ILE A CA 1
ATOM 1014 C C . ILE A 1 124 ? -5.726 -1.807 -18.185 1.00 84.44 124 ILE A C 1
ATOM 1016 O O . ILE A 1 124 ? -6.414 -2.817 -18.009 1.00 84.44 124 ILE A O 1
ATOM 1020 N N . LEU A 1 125 ? -6.246 -0.666 -18.647 1.00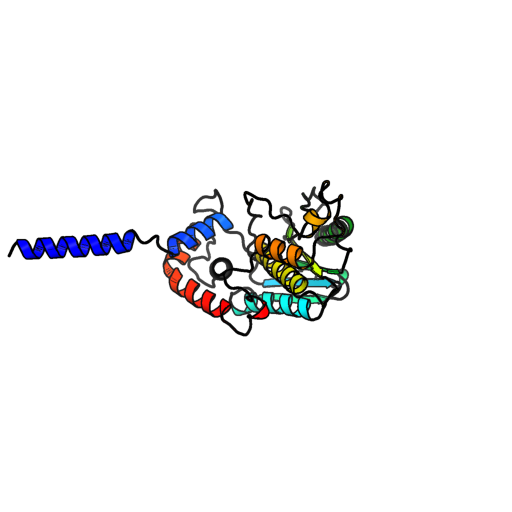 81.75 125 LEU A N 1
ATOM 1021 C CA . LEU A 1 125 ? -7.660 -0.483 -18.976 1.00 81.75 125 LEU A CA 1
ATOM 1022 C C . LEU A 1 125 ? -8.103 -1.467 -20.061 1.00 81.75 125 LEU A C 1
ATOM 1024 O O . LEU A 1 125 ? -9.087 -2.189 -19.871 1.00 81.75 125 LEU A O 1
ATOM 1028 N N . LYS A 1 126 ? -7.327 -1.573 -21.148 1.00 84.31 126 LYS A N 1
ATOM 1029 C CA . LYS A 1 126 ? -7.584 -2.517 -22.241 1.00 84.31 126 LYS A CA 1
ATOM 1030 C C . LYS A 1 126 ? -7.595 -3.961 -21.745 1.00 84.31 126 LYS A C 1
ATOM 1032 O O . LYS A 1 126 ? -8.533 -4.693 -22.060 1.00 84.31 126 LYS A O 1
ATOM 1037 N N . ARG A 1 127 ? -6.597 -4.368 -20.953 1.00 83.88 127 ARG A N 1
ATOM 1038 C CA . ARG A 1 127 ? -6.499 -5.736 -20.414 1.00 83.88 127 ARG A CA 1
ATOM 1039 C C . ARG A 1 127 ? -7.656 -6.075 -19.476 1.00 83.88 127 ARG A C 1
ATOM 1041 O O . ARG A 1 127 ? -8.182 -7.181 -19.505 1.00 83.88 127 ARG A O 1
ATOM 1048 N N . SER A 1 128 ? -8.102 -5.098 -18.699 1.00 75.81 128 SER A N 1
ATOM 1049 C CA . SER A 1 128 ? -9.188 -5.257 -17.723 1.00 75.81 128 SER A CA 1
ATOM 1050 C C . SER A 1 128 ? -10.579 -5.121 -18.353 1.00 75.81 128 SER A C 1
ATOM 1052 O O . SER A 1 128 ? -11.606 -5.225 -17.676 1.00 75.81 128 SER A O 1
ATOM 1054 N N . GLY A 1 129 ? -10.634 -4.819 -19.655 1.00 77.56 129 GLY A N 1
ATOM 1055 C CA . GLY A 1 129 ? -11.851 -4.450 -20.370 1.00 77.56 129 GLY A CA 1
ATOM 1056 C C . GLY A 1 129 ? -12.542 -3.215 -19.785 1.00 77.56 129 GLY A C 1
ATOM 1057 O O . GLY A 1 129 ? -13.729 -3.009 -20.022 1.00 77.56 129 GLY A O 1
ATOM 1058 N N . ILE A 1 130 ? -11.868 -2.423 -18.958 1.00 73.31 130 ILE A N 1
ATOM 1059 C CA . ILE A 1 130 ? -12.427 -1.218 -18.354 1.00 73.31 130 ILE A CA 1
ATOM 1060 C C . ILE A 1 130 ? -12.409 -0.143 -19.445 1.00 73.31 130 ILE A C 1
ATOM 1062 O O . ILE A 1 130 ? -11.365 0.127 -20.027 1.00 73.31 130 ILE A O 1
ATOM 1066 N N . ASN A 1 131 ? -13.573 0.434 -19.761 1.00 68.38 131 ASN A N 1
ATOM 1067 C CA . ASN A 1 131 ? -13.650 1.498 -20.764 1.00 68.38 131 ASN A CA 1
ATOM 1068 C C . ASN A 1 131 ? -12.805 2.696 -20.323 1.00 68.38 131 ASN A C 1
ATOM 1070 O O . ASN A 1 131 ? -12.792 3.018 -19.135 1.00 68.38 131 ASN A O 1
ATOM 1074 N N . GLU A 1 132 ? -12.168 3.372 -21.280 1.00 62.59 132 GLU A N 1
ATOM 1075 C CA . GLU A 1 132 ? -11.493 4.643 -21.024 1.00 62.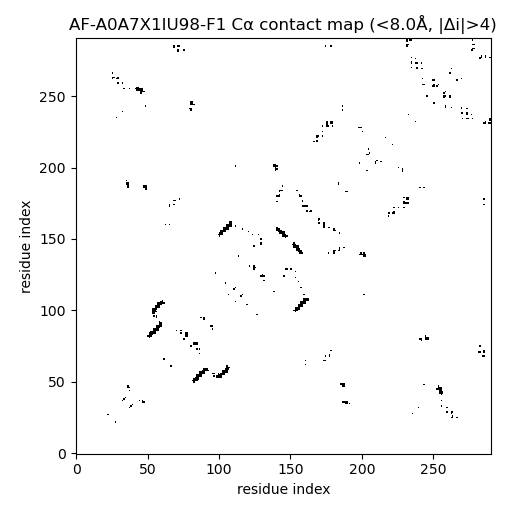59 132 GLU A CA 1
ATOM 1076 C C . GLU A 1 132 ? -12.477 5.637 -20.392 1.00 62.59 132 GLU A C 1
ATOM 1078 O O . GLU A 1 132 ? -13.558 5.905 -20.920 1.00 62.59 132 GLU A O 1
ATOM 1083 N N . PHE A 1 133 ? -12.104 6.169 -19.234 1.00 58.78 133 PHE A N 1
ATOM 1084 C CA . PHE A 1 133 ? -12.746 7.320 -18.617 1.00 58.78 133 PHE A CA 1
ATOM 1085 C C . PHE A 1 133 ? -11.755 8.478 -18.595 1.00 58.78 133 PHE A C 1
ATOM 1087 O O . PHE A 1 133 ? -10.546 8.274 -18.683 1.00 58.78 133 PHE A O 1
ATOM 1094 N N . ASN A 1 134 ? -12.272 9.700 -18.450 1.00 49.31 134 ASN A N 1
ATOM 1095 C CA . ASN A 1 134 ? -11.438 10.866 -18.181 1.00 49.31 134 ASN A CA 1
ATOM 1096 C C . ASN A 1 134 ? -10.781 10.690 -16.811 1.00 49.31 134 ASN A C 1
ATOM 1098 O O . ASN A 1 134 ? -11.330 11.082 -15.780 1.00 49.31 134 ASN A O 1
ATOM 1102 N N . ILE A 1 135 ? -9.607 10.074 -16.810 1.00 50.66 135 ILE A N 1
ATOM 1103 C CA . ILE A 1 135 ? -8.710 10.072 -15.672 1.00 50.66 135 ILE A CA 1
ATOM 1104 C C . ILE A 1 135 ? -8.290 11.527 -15.484 1.00 50.66 135 ILE A C 1
ATOM 1106 O O . ILE A 1 135 ? -7.729 12.155 -16.382 1.00 50.66 135 ILE A O 1
ATOM 1110 N N . LYS A 1 136 ? -8.612 12.101 -14.322 1.00 45.88 136 LYS A N 1
ATOM 1111 C CA . LYS A 1 136 ? -7.962 13.339 -13.904 1.00 45.88 136 LYS A CA 1
ATOM 1112 C C . LYS A 1 136 ? -6.535 12.966 -13.538 1.00 45.88 136 LYS A C 1
ATOM 1114 O O . LYS A 1 136 ? -6.291 12.462 -12.449 1.00 45.88 136 LYS A O 1
ATOM 1119 N N . TYR A 1 137 ? -5.640 13.138 -14.500 1.00 45.28 137 TYR A N 1
ATOM 1120 C CA . TYR A 1 137 ? -4.217 12.952 -14.293 1.00 45.28 137 TYR A CA 1
ATOM 1121 C C . TYR A 1 137 ? -3.707 14.054 -13.373 1.00 45.28 137 TYR A C 1
ATOM 1123 O O . TYR A 1 137 ? -3.812 15.239 -13.695 1.00 45.28 137 TYR A O 1
ATOM 1131 N N . ASP A 1 138 ? -3.170 13.644 -12.234 1.00 37.84 138 ASP A N 1
ATOM 1132 C CA . ASP A 1 138 ? -2.180 14.424 -11.514 1.00 37.84 138 ASP A CA 1
ATOM 1133 C C . ASP A 1 138 ? -0.807 13.961 -12.031 1.00 37.84 138 ASP A C 1
ATOM 1135 O O . ASP A 1 138 ? -0.586 12.763 -12.211 1.00 37.84 138 ASP A O 1
ATOM 1139 N N . ASN A 1 139 ? 0.088 14.874 -12.397 1.00 36.03 139 ASN A N 1
ATOM 1140 C CA . ASN A 1 139 ? 1.205 14.585 -13.311 1.00 36.03 139 ASN A CA 1
ATOM 1141 C C . ASN A 1 139 ? 2.323 13.673 -12.726 1.00 36.03 139 ASN A C 1
ATOM 1143 O O . ASN A 1 139 ? 3.386 13.550 -13.335 1.00 36.03 139 ASN A O 1
ATOM 1147 N N . LEU A 1 140 ? 2.155 13.051 -11.549 1.00 39.94 140 LEU A N 1
ATOM 1148 C CA . LEU A 1 140 ? 3.093 13.302 -10.454 1.00 39.94 140 LEU A CA 1
ATOM 1149 C C . LEU A 1 140 ? 3.376 12.214 -9.413 1.00 39.94 140 LEU A C 1
ATOM 1151 O O . LEU A 1 140 ? 3.520 12.511 -8.232 1.00 39.94 140 LEU A O 1
ATOM 1155 N N . GLY A 1 141 ? 3.624 10.982 -9.827 1.00 46.75 141 GLY A N 1
ATOM 1156 C CA . GLY A 1 141 ? 3.505 9.889 -8.860 1.00 46.75 141 GLY A CA 1
ATOM 1157 C C . GLY A 1 141 ? 2.024 9.582 -8.786 1.00 46.75 141 GLY A C 1
ATOM 1158 O O . GLY A 1 141 ? 1.175 10.465 -8.658 1.00 46.75 141 GLY A O 1
ATOM 1159 N N . PHE A 1 142 ? 1.726 8.368 -9.195 1.00 57.22 142 PHE A N 1
ATOM 1160 C CA . PHE A 1 142 ? 0.397 8.046 -9.644 1.00 57.22 142 PHE A CA 1
ATOM 1161 C C . PHE A 1 142 ? 0.119 6.642 -9.169 1.00 57.22 142 PHE A C 1
ATOM 1163 O O . PHE A 1 142 ? 0.455 5.661 -9.835 1.00 57.22 142 PHE A O 1
ATOM 1170 N N . ALA A 1 143 ? -0.443 6.584 -7.975 1.00 64.38 143 ALA A N 1
ATOM 1171 C CA . ALA A 1 143 ? -1.274 5.516 -7.500 1.00 64.38 143 ALA A CA 1
ATOM 1172 C C . ALA A 1 143 ? -2.710 5.795 -7.936 1.00 64.38 143 ALA A C 1
ATOM 1174 O O . ALA A 1 143 ? -3.273 6.846 -7.642 1.00 64.38 143 ALA A O 1
ATOM 1175 N N . GLN A 1 144 ? -3.347 4.849 -8.612 1.00 69.31 144 GLN A N 1
ATOM 1176 C CA . GLN A 1 144 ? -4.780 4.946 -8.855 1.00 69.31 144 GLN A CA 1
ATOM 1177 C C . GLN A 1 144 ? -5.437 3.585 -8.777 1.00 69.31 144 GLN A C 1
ATOM 1179 O O . GLN A 1 144 ? -4.913 2.602 -9.295 1.00 69.31 144 GLN A O 1
ATOM 1184 N N . ILE A 1 145 ? -6.633 3.559 -8.194 1.00 71.50 145 ILE A N 1
ATOM 1185 C CA . ILE A 1 145 ? -7.547 2.424 -8.279 1.00 71.50 145 ILE A CA 1
ATOM 1186 C C . ILE A 1 145 ? -8.531 2.679 -9.423 1.00 71.50 145 ILE A C 1
ATOM 1188 O O . ILE A 1 145 ? -9.341 3.604 -9.395 1.00 71.50 145 ILE A O 1
ATOM 1192 N N . LEU A 1 146 ? -8.450 1.836 -10.440 1.00 72.19 146 LEU A N 1
ATOM 1193 C CA . LEU A 1 146 ? -9.303 1.789 -11.614 1.00 72.19 146 LEU A CA 1
ATOM 1194 C C . LEU A 1 146 ? -10.447 0.813 -11.348 1.00 72.19 146 LEU A C 1
ATOM 1196 O O . LEU A 1 146 ? -10.218 -0.365 -11.076 1.00 72.19 146 LEU A O 1
ATOM 1200 N N . TYR A 1 147 ? -11.690 1.273 -11.449 1.00 69.00 147 TYR A N 1
ATOM 1201 C CA . TYR A 1 147 ? -12.852 0.421 -11.220 1.00 69.00 147 TYR A CA 1
ATOM 1202 C C . TYR A 1 147 ? -14.004 0.785 -12.152 1.00 69.00 147 TYR A C 1
ATOM 1204 O O . TYR A 1 147 ? -14.180 1.935 -12.543 1.00 69.00 147 TYR A O 1
ATOM 1212 N N . ASN A 1 148 ? -14.812 -0.217 -12.491 1.00 64.50 148 ASN A N 1
ATOM 1213 C CA . ASN A 1 148 ? -16.077 -0.059 -13.198 1.00 64.50 148 ASN A CA 1
ATOM 1214 C C . ASN A 1 148 ? -17.116 -0.976 -12.553 1.00 64.50 148 ASN A C 1
ATOM 1216 O O . ASN A 1 148 ? -16.796 -2.078 -12.109 1.00 64.50 148 ASN A O 1
ATOM 1220 N N . LYS A 1 149 ? -18.381 -0.546 -12.517 1.00 66.19 149 LYS A N 1
ATOM 1221 C CA . LYS A 1 149 ? -19.460 -1.350 -11.925 1.00 66.19 149 LYS A CA 1
ATOM 1222 C C . LYS A 1 149 ? -19.542 -2.723 -12.607 1.00 66.19 149 LYS A C 1
ATOM 1224 O O . LYS A 1 149 ? -19.674 -2.802 -13.825 1.00 66.19 149 LYS A O 1
ATOM 1229 N N . GLY A 1 150 ? -19.499 -3.790 -11.808 1.00 62.03 150 GLY A N 1
ATOM 1230 C CA . GLY A 1 150 ? -19.560 -5.174 -12.293 1.00 62.03 150 GLY A CA 1
ATOM 1231 C C . GLY A 1 150 ? -18.241 -5.720 -12.852 1.00 62.03 150 GLY A C 1
ATOM 1232 O O . GLY A 1 150 ? -18.241 -6.828 -13.378 1.00 62.03 150 GLY A O 1
ATOM 1233 N N . LYS A 1 151 ? -17.137 -4.970 -12.742 1.00 67.31 151 LYS A N 1
ATOM 1234 C CA . LYS A 1 151 ? -15.781 -5.429 -13.065 1.00 67.31 151 LYS A CA 1
ATOM 1235 C C . LYS A 1 151 ? -14.913 -5.397 -11.819 1.00 67.31 151 LYS A C 1
ATOM 1237 O O . LYS A 1 151 ? -15.141 -4.589 -10.920 1.00 67.31 151 LYS A O 1
ATOM 1242 N N . GLU A 1 152 ? -13.923 -6.275 -11.774 1.00 68.75 152 GLU A N 1
ATOM 1243 C CA . GLU A 1 152 ? -12.940 -6.251 -10.700 1.00 68.75 152 GLU A CA 1
ATOM 1244 C C . GLU A 1 152 ? -12.086 -4.976 -10.773 1.00 68.75 152 GLU A C 1
ATOM 1246 O O . GLU A 1 152 ? -11.717 -4.550 -11.874 1.00 68.75 152 GLU A O 1
ATOM 1251 N N . PRO A 1 153 ? -11.758 -4.360 -9.625 1.00 76.56 153 PRO A N 1
ATOM 1252 C CA . PRO A 1 153 ? -10.867 -3.217 -9.600 1.00 76.56 153 PRO A CA 1
ATOM 1253 C C . PRO A 1 153 ? -9.437 -3.634 -9.952 1.00 76.56 153 PRO A C 1
ATOM 1255 O O . PRO A 1 153 ? -9.021 -4.781 -9.749 1.00 76.56 153 PRO A O 1
ATOM 1258 N N . ARG A 1 154 ? -8.677 -2.669 -10.453 1.00 81.00 154 ARG A N 1
ATOM 1259 C CA . ARG A 1 154 ? -7.238 -2.759 -10.688 1.00 81.00 154 ARG A CA 1
ATOM 1260 C C . ARG A 1 154 ? -6.568 -1.542 -10.092 1.00 81.00 154 ARG A C 1
ATOM 1262 O O . ARG A 1 154 ? -7.190 -0.496 -9.984 1.00 81.00 154 ARG A O 1
ATOM 1269 N N . ALA A 1 155 ? -5.313 -1.669 -9.719 1.00 82.06 155 ALA A N 1
ATOM 1270 C CA . ALA A 1 155 ? -4.513 -0.586 -9.204 1.00 82.06 155 ALA A CA 1
ATOM 1271 C C . ALA A 1 155 ? -3.245 -0.430 -10.039 1.00 82.06 155 ALA A C 1
ATOM 1273 O O . ALA A 1 155 ? -2.708 -1.396 -10.583 1.00 82.06 155 ALA A O 1
ATOM 1274 N N . TYR A 1 156 ? -2.782 0.802 -10.144 1.00 82.06 156 TYR A N 1
ATOM 1275 C CA . TYR A 1 156 ? -1.587 1.174 -10.882 1.00 82.06 156 TYR A CA 1
ATOM 1276 C C . TYR A 1 156 ? -0.730 2.066 -9.999 1.00 82.06 156 TYR A C 1
ATOM 1278 O O . TYR A 1 156 ? -1.287 2.944 -9.352 1.00 82.06 156 TYR A O 1
ATOM 1286 N N . ALA A 1 157 ? 0.580 1.828 -9.983 1.00 80.19 157 ALA A N 1
ATOM 1287 C CA . ALA A 1 157 ? 1.582 2.659 -9.330 1.00 80.19 157 ALA A CA 1
ATOM 1288 C C . ALA A 1 157 ? 2.739 2.933 -10.299 1.00 80.19 157 ALA A C 1
ATOM 1290 O O . ALA A 1 157 ? 3.314 1.992 -10.849 1.00 80.19 157 ALA A O 1
ATOM 1291 N N . ALA A 1 158 ? 3.121 4.198 -10.463 1.00 75.81 158 ALA A N 1
ATOM 1292 C CA . ALA A 1 158 ? 4.293 4.600 -11.242 1.00 75.81 158 ALA A CA 1
ATOM 1293 C C . ALA A 1 158 ? 5.465 4.986 -10.328 1.00 75.81 158 ALA A C 1
ATOM 1295 O O . ALA A 1 158 ? 5.345 5.903 -9.517 1.00 75.81 158 ALA A O 1
ATOM 1296 N N . ILE A 1 159 ? 6.627 4.352 -10.498 1.00 74.50 159 ILE A N 1
ATOM 1297 C CA . ILE A 1 159 ? 7.854 4.659 -9.749 1.00 74.50 159 ILE A CA 1
ATOM 1298 C C . ILE A 1 159 ? 8.916 5.170 -10.718 1.00 74.50 159 ILE A C 1
ATOM 1300 O O . ILE A 1 159 ? 9.229 4.517 -11.708 1.00 74.50 159 ILE A O 1
ATOM 1304 N N . ASN A 1 160 ? 9.521 6.320 -10.416 1.00 66.38 160 ASN A N 1
ATOM 1305 C CA . ASN A 1 160 ? 10.648 6.833 -11.193 1.00 66.38 160 ASN A CA 1
ATOM 1306 C C . ASN A 1 160 ? 11.985 6.532 -10.513 1.00 66.38 160 ASN A C 1
ATOM 1308 O O . ASN A 1 160 ? 12.271 7.039 -9.429 1.00 66.38 160 ASN A O 1
ATOM 1312 N N . GLU A 1 161 ? 12.839 5.776 -11.187 1.00 61.50 161 GLU A N 1
ATOM 1313 C CA . GLU A 1 161 ? 14.219 5.556 -10.796 1.00 61.50 161 GLU A CA 1
ATOM 1314 C C . GLU A 1 161 ? 15.157 6.613 -11.383 1.00 61.50 161 GLU A C 1
ATOM 1316 O O . GLU A 1 161 ? 15.346 6.738 -12.602 1.00 61.50 161 GLU A O 1
ATOM 1321 N N . SER A 1 162 ? 15.875 7.309 -10.500 1.00 56.34 162 SER A N 1
ATOM 1322 C CA . SER A 1 162 ? 17.013 8.122 -10.926 1.00 56.34 162 SER A CA 1
ATOM 1323 C C . SER A 1 162 ? 18.291 7.296 -11.103 1.00 56.34 162 SER A C 1
ATOM 1325 O O . SER A 1 162 ? 18.665 6.465 -10.272 1.00 56.34 162 SER A O 1
ATOM 1327 N N . ILE A 1 163 ? 19.018 7.592 -12.181 1.00 51.28 163 ILE A N 1
ATOM 1328 C CA . ILE A 1 163 ? 20.231 6.886 -12.615 1.00 51.28 163 ILE A CA 1
ATOM 1329 C C . ILE A 1 163 ? 21.495 7.432 -11.930 1.00 51.28 163 ILE A C 1
ATOM 1331 O O . ILE A 1 163 ? 22.525 6.759 -11.899 1.00 51.28 163 ILE A O 1
ATOM 1335 N N . ASN A 1 164 ? 21.452 8.639 -11.357 1.00 52.91 164 ASN A N 1
ATOM 1336 C CA . ASN A 1 164 ? 22.634 9.281 -10.783 1.00 52.91 164 ASN A CA 1
ATOM 1337 C C . ASN A 1 164 ? 22.888 8.826 -9.336 1.00 52.91 164 ASN A C 1
ATOM 1339 O O . ASN A 1 164 ? 22.667 9.539 -8.363 1.00 52.91 164 ASN A O 1
ATOM 1343 N N . VAL A 1 165 ? 23.481 7.634 -9.209 1.00 45.88 165 VAL A N 1
ATOM 1344 C CA . VAL A 1 165 ? 23.880 6.945 -7.959 1.00 45.88 165 VAL A CA 1
ATOM 1345 C C . VAL A 1 165 ? 24.694 7.813 -6.972 1.00 45.88 165 VAL A C 1
ATOM 1347 O O . VAL A 1 165 ? 24.818 7.464 -5.805 1.00 45.88 165 VAL A O 1
ATOM 1350 N N . ARG A 1 166 ? 25.225 8.972 -7.386 1.00 45.94 166 ARG A N 1
ATOM 1351 C CA . ARG A 1 166 ? 26.064 9.842 -6.542 1.00 45.94 166 ARG A CA 1
ATOM 1352 C C . ARG A 1 166 ? 25.301 10.771 -5.590 1.00 45.94 166 ARG A C 1
ATOM 1354 O O . ARG A 1 166 ? 25.944 11.452 -4.796 1.00 45.94 166 ARG A O 1
ATOM 1361 N N . LYS A 1 167 ? 23.967 10.823 -5.628 1.00 57.91 167 LYS A N 1
ATOM 1362 C CA . LYS A 1 167 ? 23.176 11.666 -4.718 1.00 57.91 167 LYS A CA 1
ATOM 1363 C C . LYS A 1 167 ? 22.270 10.779 -3.864 1.00 57.91 167 LYS A C 1
ATOM 1365 O O . LYS A 1 167 ? 21.209 10.378 -4.321 1.00 57.91 167 LYS A O 1
ATOM 1370 N N . ASN A 1 168 ? 22.658 10.528 -2.607 1.00 59.00 168 ASN A N 1
ATOM 1371 C CA . ASN A 1 168 ? 21.853 9.826 -1.578 1.00 59.00 168 ASN A CA 1
ATOM 1372 C C . ASN A 1 168 ? 20.385 10.304 -1.503 1.00 59.00 168 ASN A C 1
ATOM 1374 O O . ASN A 1 168 ? 19.488 9.573 -1.112 1.00 59.00 168 ASN A O 1
ATOM 1378 N N . ILE A 1 169 ? 20.151 11.530 -1.946 1.00 55.00 169 ILE A N 1
ATOM 1379 C CA . ILE A 1 169 ? 18.874 12.226 -2.039 1.00 55.00 169 ILE A CA 1
ATOM 1380 C C . ILE A 1 169 ? 17.897 11.543 -3.006 1.00 55.00 169 ILE A C 1
ATOM 1382 O O . ILE A 1 169 ? 16.724 11.391 -2.695 1.00 55.00 169 ILE A O 1
ATOM 1386 N N . GLU A 1 170 ? 18.372 11.099 -4.168 1.00 56.38 170 GLU A N 1
ATOM 1387 C CA . GLU A 1 170 ? 17.529 10.458 -5.189 1.00 56.38 170 GLU A CA 1
ATOM 1388 C C . GLU A 1 170 ? 17.104 9.041 -4.775 1.00 56.38 170 GLU A C 1
ATOM 1390 O O . GLU A 1 170 ? 16.039 8.549 -5.153 1.00 56.38 170 GLU A O 1
ATOM 1395 N N . ILE A 1 171 ? 17.935 8.408 -3.946 1.00 62.66 171 ILE A N 1
ATOM 1396 C CA . ILE A 1 171 ? 17.667 7.126 -3.293 1.00 62.66 171 ILE A CA 1
ATOM 1397 C C . ILE A 1 171 ? 16.538 7.296 -2.271 1.00 62.66 171 ILE A C 1
ATOM 1399 O O . ILE A 1 171 ? 15.582 6.527 -2.296 1.00 62.66 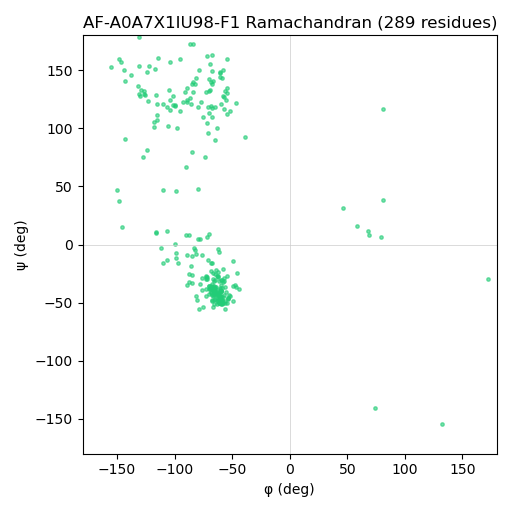171 ILE A O 1
ATOM 1403 N N . ASP A 1 172 ? 16.616 8.315 -1.413 1.00 60.47 172 ASP A N 1
ATOM 1404 C CA . ASP A 1 172 ? 15.582 8.574 -0.404 1.00 60.47 172 ASP A CA 1
ATOM 1405 C C . ASP A 1 172 ? 14.233 8.948 -1.040 1.00 60.47 172 ASP A C 1
ATOM 1407 O O . ASP A 1 172 ? 13.196 8.463 -0.606 1.00 60.47 172 ASP A O 1
ATOM 1411 N N . ILE A 1 173 ? 14.255 9.719 -2.129 1.00 59.50 173 ILE A N 1
ATOM 1412 C CA . ILE A 1 173 ? 13.076 10.039 -2.945 1.00 59.50 173 ILE A CA 1
ATOM 1413 C C . ILE A 1 173 ? 12.371 8.781 -3.456 1.00 59.50 173 ILE A C 1
ATOM 1415 O O . ILE A 1 173 ? 11.175 8.607 -3.239 1.00 59.50 173 ILE A O 1
ATOM 1419 N N . SER A 1 174 ? 13.110 7.910 -4.149 1.00 62.19 174 SER A N 1
ATOM 1420 C CA . SER A 1 174 ? 12.517 6.752 -4.830 1.00 62.19 174 SER A CA 1
ATOM 1421 C C . SER A 1 174 ? 11.921 5.788 -3.804 1.00 62.19 174 SER A C 1
ATOM 1423 O O . SER A 1 174 ? 10.829 5.265 -4.004 1.00 62.19 174 SER A O 1
ATOM 1425 N N . ARG A 1 175 ? 12.599 5.618 -2.660 1.00 62.38 175 ARG A N 1
ATOM 1426 C CA . ARG A 1 175 ? 12.083 4.858 -1.518 1.00 62.38 175 ARG A CA 1
ATOM 1427 C C . ARG A 1 175 ? 10.770 5.439 -0.991 1.00 62.38 175 ARG A C 1
ATOM 1429 O O . ARG A 1 175 ? 9.834 4.685 -0.748 1.00 62.38 175 ARG A O 1
ATOM 1436 N N . ASN A 1 176 ? 10.706 6.749 -0.779 1.00 63.72 176 ASN A N 1
ATOM 1437 C CA . ASN A 1 176 ? 9.534 7.360 -0.163 1.00 63.72 176 ASN A CA 1
ATOM 1438 C C . ASN A 1 176 ? 8.319 7.341 -1.107 1.00 63.72 176 ASN A C 1
ATOM 1440 O O . ASN A 1 176 ? 7.210 7.089 -0.647 1.00 63.72 176 ASN A O 1
ATOM 1444 N N . VAL A 1 177 ? 8.531 7.502 -2.419 1.00 64.31 177 VAL A N 1
ATOM 1445 C CA . VAL A 1 177 ? 7.481 7.309 -3.437 1.00 64.31 177 VAL A CA 1
ATOM 1446 C C . VAL A 1 177 ? 6.956 5.872 -3.399 1.00 64.31 177 VAL A C 1
ATOM 1448 O O . VAL A 1 177 ? 5.754 5.669 -3.300 1.00 64.31 177 VAL A O 1
ATOM 1451 N N . ILE A 1 178 ? 7.837 4.863 -3.379 1.00 68.62 178 ILE A N 1
ATOM 1452 C CA . ILE A 1 178 ? 7.426 3.451 -3.247 1.00 68.62 178 ILE A CA 1
ATOM 1453 C C . ILE A 1 178 ? 6.536 3.253 -2.021 1.00 68.62 178 ILE A C 1
ATOM 1455 O O . ILE A 1 178 ? 5.498 2.608 -2.114 1.00 68.62 178 ILE A O 1
ATOM 1459 N N . GLN A 1 179 ? 6.930 3.812 -0.878 1.00 66.88 179 GLN A N 1
ATOM 1460 C CA . GLN A 1 179 ? 6.146 3.683 0.344 1.00 66.88 179 GLN A CA 1
ATOM 1461 C C . GLN A 1 179 ? 4.779 4.333 0.206 1.00 66.88 179 GLN A C 1
ATOM 1463 O O . GLN A 1 179 ? 3.792 3.669 0.476 1.00 66.88 179 GLN A O 1
ATOM 1468 N N . GLN A 1 180 ? 4.698 5.588 -0.228 1.00 68.75 180 GLN A N 1
ATOM 1469 C CA . GLN A 1 180 ? 3.427 6.309 -0.278 1.00 68.75 180 GLN A CA 1
ATOM 1470 C C . GLN A 1 180 ? 2.453 5.717 -1.290 1.00 68.75 180 GLN A C 1
ATOM 1472 O O . GLN A 1 180 ? 1.325 5.403 -0.922 1.00 68.75 180 GLN A O 1
ATOM 1477 N N . GLU A 1 181 ? 2.901 5.513 -2.527 1.00 71.50 181 GLU A N 1
ATOM 1478 C CA . GLU A 1 181 ? 2.033 5.073 -3.622 1.00 71.50 181 GLU A CA 1
ATOM 1479 C C . GLU A 1 181 ? 1.488 3.668 -3.340 1.00 71.50 181 GLU A C 1
ATOM 1481 O O . GLU A 1 181 ? 0.286 3.410 -3.428 1.00 71.50 181 GLU A O 1
ATOM 1486 N N . LEU A 1 182 ? 2.362 2.745 -2.924 1.00 78.31 182 LEU A N 1
ATOM 1487 C CA . LEU A 1 182 ? 1.934 1.382 -2.624 1.00 78.31 182 LEU A CA 1
ATOM 1488 C C . LEU A 1 182 ? 1.068 1.336 -1.361 1.00 78.31 182 LEU A C 1
ATOM 1490 O O . LEU A 1 182 ? 0.089 0.594 -1.318 1.00 78.31 182 LEU A O 1
ATOM 1494 N N . PHE A 1 183 ? 1.386 2.136 -0.343 1.00 78.19 183 PHE A N 1
ATOM 1495 C CA . PHE A 1 183 ? 0.621 2.177 0.900 1.00 78.19 183 PHE A CA 1
ATOM 1496 C C . PHE A 1 183 ? -0.779 2.771 0.709 1.00 78.19 183 PHE A C 1
ATOM 1498 O O . PHE A 1 183 ? -1.752 2.212 1.217 1.00 78.19 183 PHE A O 1
ATOM 1505 N N . GLN A 1 184 ? -0.915 3.840 -0.077 1.00 72.25 184 GLN A N 1
ATOM 1506 C CA . GLN A 1 184 ? -2.213 4.422 -0.431 1.00 72.25 184 GLN A CA 1
ATOM 1507 C C . GLN A 1 184 ? -3.101 3.415 -1.168 1.00 72.25 184 GLN A C 1
ATOM 1509 O O . GLN A 1 184 ? -4.267 3.243 -0.801 1.00 72.25 184 GLN A O 1
ATOM 1514 N N . ILE A 1 185 ? -2.540 2.683 -2.140 1.00 73.69 185 ILE A N 1
ATOM 1515 C CA . ILE A 1 185 ? -3.258 1.617 -2.853 1.00 73.69 185 ILE A CA 1
ATOM 1516 C C . ILE A 1 185 ? -3.701 0.520 -1.891 1.00 73.69 185 ILE A C 1
ATOM 1518 O O . ILE A 1 185 ? -4.852 0.088 -1.946 1.00 73.69 185 ILE A O 1
ATOM 1522 N N . LEU A 1 186 ? -2.813 0.071 -0.999 1.00 78.44 186 LEU A N 1
ATOM 1523 C CA . LEU A 1 186 ? -3.161 -0.954 -0.019 1.00 78.44 186 LEU A CA 1
ATOM 1524 C C . LEU A 1 186 ? -4.301 -0.517 0.884 1.00 78.44 186 LEU A C 1
ATOM 1526 O O . LEU A 1 186 ? -5.156 -1.329 1.207 1.00 78.44 186 LEU A O 1
ATOM 1530 N N . LEU A 1 187 ? -4.335 0.737 1.313 1.00 74.00 187 LEU A N 1
ATOM 1531 C CA . LEU A 1 187 ? -5.398 1.215 2.187 1.00 74.00 187 LEU A CA 1
ATOM 1532 C C . LEU A 1 187 ? -6.686 1.579 1.446 1.00 74.00 187 LEU A C 1
ATOM 1534 O O . LEU A 1 187 ? -7.680 1.879 2.104 1.00 74.00 187 LEU A O 1
ATOM 1538 N N . LEU A 1 188 ? -6.669 1.590 0.106 1.00 65.69 188 LEU A N 1
ATOM 1539 C CA . LEU A 1 188 ? -7.694 2.236 -0.720 1.00 65.69 188 LEU A CA 1
ATOM 1540 C C . LEU A 1 188 ? -8.029 3.649 -0.202 1.00 65.69 188 LEU A C 1
ATOM 1542 O O . LEU A 1 188 ? -9.179 4.093 -0.272 1.00 65.69 188 LEU A O 1
ATOM 1546 N N . ALA A 1 189 ? -7.034 4.327 0.380 1.00 50.03 189 ALA A N 1
ATOM 1547 C CA . ALA A 1 189 ? -7.226 5.626 0.995 1.00 50.03 189 ALA A CA 1
ATOM 1548 C C . ALA A 1 189 ? -7.487 6.652 -0.119 1.00 50.03 189 ALA A C 1
ATOM 1550 O O . ALA A 1 189 ? -6.751 6.657 -1.108 1.00 50.03 189 ALA A O 1
ATOM 1551 N N . PRO A 1 190 ? -8.521 7.505 -0.002 1.00 42.19 190 PRO A N 1
ATOM 1552 C CA . PRO A 1 190 ? -8.686 8.608 -0.935 1.00 42.19 190 PRO A CA 1
ATOM 1553 C C . PRO A 1 190 ? -7.469 9.532 -0.847 1.00 42.19 190 PRO A C 1
ATOM 1555 O O . PRO A 1 190 ? -6.912 9.717 0.239 1.00 42.19 190 PRO A O 1
ATOM 1558 N N . ASP A 1 191 ? -7.098 10.157 -1.966 1.00 38.62 191 ASP A N 1
ATOM 1559 C CA . ASP A 1 191 ? -6.115 11.238 -1.955 1.00 38.62 191 ASP A CA 1
ATOM 1560 C C . ASP A 1 191 ? -6.547 12.280 -0.919 1.00 38.62 191 ASP A C 1
ATOM 1562 O O . ASP A 1 191 ? -7.607 12.908 -1.035 1.00 38.62 191 ASP A O 1
ATOM 1566 N N . LYS A 1 192 ? -5.752 12.450 0.142 1.00 33.56 192 LYS A N 1
ATOM 1567 C CA . LYS A 1 192 ? -6.006 13.522 1.099 1.00 33.56 192 LYS A CA 1
ATOM 1568 C C . LYS A 1 192 ? -5.739 14.840 0.393 1.00 33.56 192 LYS A C 1
ATOM 1570 O O . LYS A 1 192 ? -4.604 15.140 0.028 1.00 33.56 192 LYS A O 1
ATOM 1575 N N . THR A 1 193 ? -6.779 15.657 0.264 1.00 31.08 193 THR A N 1
ATOM 1576 C CA . THR A 1 193 ? -6.617 17.072 -0.076 1.00 31.08 193 THR A CA 1
ATOM 1577 C C . THR A 1 193 ? -5.832 17.726 1.059 1.00 31.08 193 THR A C 1
ATOM 1579 O O . THR A 1 193 ? -6.374 17.974 2.132 1.00 31.08 193 THR A O 1
ATOM 1582 N N . VAL A 1 194 ? -4.536 17.936 0.867 1.00 28.19 194 VAL A N 1
ATOM 1583 C CA . VAL A 1 194 ? -3.718 18.758 1.761 1.00 28.19 194 VAL A CA 1
ATOM 1584 C C . VAL A 1 194 ? -3.870 20.227 1.358 1.00 28.19 194 VAL A C 1
ATOM 1586 O O . VAL A 1 194 ? -3.904 20.545 0.168 1.00 28.19 194 VAL A O 1
ATOM 1589 N N . ASP A 1 195 ? -3.954 21.129 2.342 1.00 25.53 195 ASP A N 1
ATOM 1590 C CA . ASP A 1 195 ? -4.146 22.580 2.130 1.00 25.53 195 ASP A CA 1
ATOM 1591 C C . ASP A 1 195 ? -3.045 23.218 1.263 1.00 25.53 195 ASP A C 1
ATOM 1593 O O . ASP A 1 195 ? -3.232 24.267 0.646 1.00 25.53 195 ASP A O 1
ATOM 1597 N N . ILE A 1 196 ? -1.893 22.553 1.189 1.00 28.25 196 ILE A N 1
ATOM 1598 C CA . ILE A 1 196 ? -0.842 22.795 0.211 1.00 28.25 196 ILE A CA 1
ATOM 1599 C C . ILE A 1 196 ? -0.715 21.500 -0.582 1.00 28.25 196 ILE A C 1
ATOM 1601 O O . ILE A 1 196 ? -0.178 20.530 -0.051 1.00 28.25 196 ILE A O 1
ATOM 1605 N N . ARG A 1 197 ? -1.207 21.474 -1.830 1.00 31.05 197 ARG A N 1
ATOM 1606 C CA . ARG A 1 197 ? -1.022 20.335 -2.749 1.00 31.05 197 AR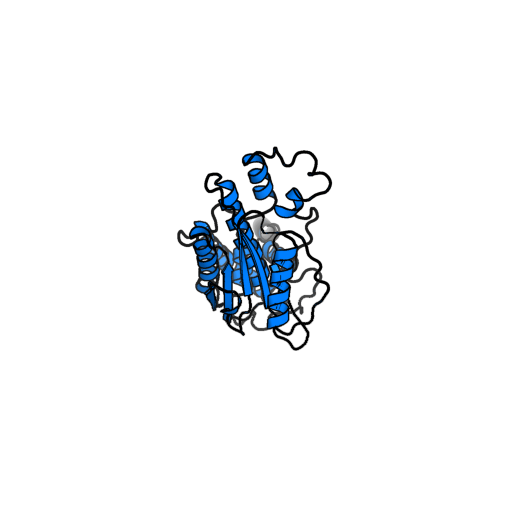G A CA 1
ATOM 1607 C C . ARG A 1 197 ? 0.458 19.930 -2.709 1.00 31.05 197 ARG A C 1
ATOM 1609 O O . ARG A 1 197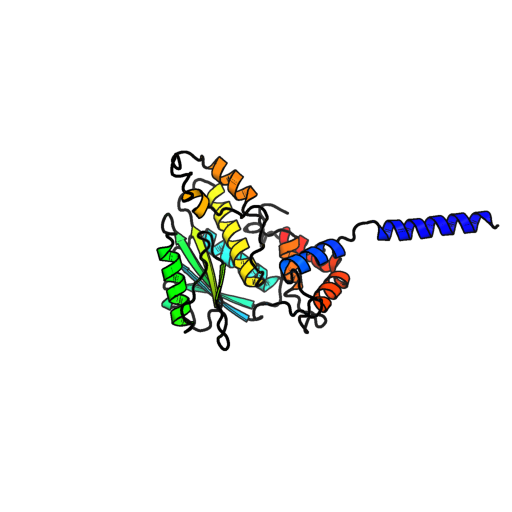 ? 1.293 20.801 -2.977 1.00 31.05 197 ARG A O 1
ATOM 1616 N N . PRO A 1 198 ? 0.812 18.679 -2.357 1.00 30.11 198 PRO A N 1
ATOM 1617 C CA . PRO A 1 198 ? 2.200 18.268 -2.345 1.00 30.11 198 PRO A CA 1
ATOM 1618 C C . PRO A 1 198 ? 2.621 18.287 -3.806 1.00 30.11 198 PRO A C 1
ATOM 1620 O O . PRO A 1 198 ? 2.120 17.517 -4.622 1.00 30.11 198 PRO A O 1
ATOM 1623 N N . ILE A 1 199 ? 3.474 19.237 -4.168 1.00 31.14 199 ILE A N 1
ATOM 1624 C CA . ILE A 1 199 ? 3.951 19.315 -5.537 1.00 31.14 199 ILE A CA 1
ATOM 1625 C C . ILE A 1 199 ? 4.964 18.186 -5.660 1.00 31.14 199 ILE A C 1
ATOM 1627 O O . ILE A 1 199 ? 6.029 18.212 -5.034 1.00 31.14 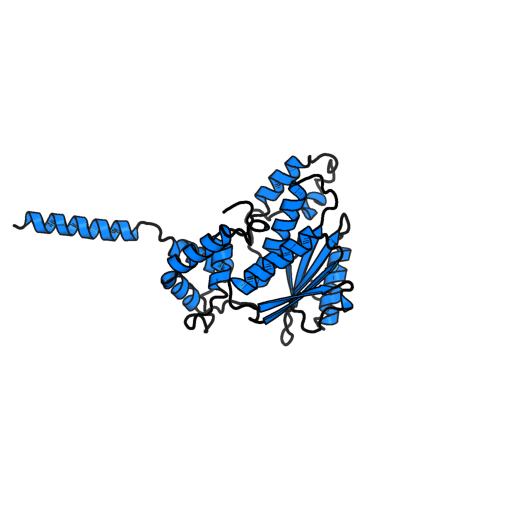199 ILE A O 1
ATOM 1631 N N . SER A 1 200 ? 4.615 17.148 -6.404 1.00 34.62 200 SER A N 1
ATOM 1632 C CA . SER A 1 200 ? 5.573 16.091 -6.670 1.00 34.62 200 SER A CA 1
ATOM 1633 C C . SER A 1 200 ? 6.715 16.597 -7.544 1.00 34.62 200 SER A C 1
ATOM 1635 O O . SER A 1 200 ? 6.671 17.632 -8.219 1.00 34.62 200 SER A O 1
ATOM 1637 N N . ILE A 1 201 ? 7.769 15.799 -7.515 1.00 32.09 201 ILE A N 1
ATOM 1638 C CA . ILE A 1 201 ? 9.061 15.990 -8.172 1.00 32.09 201 ILE A CA 1
ATOM 1639 C C . ILE A 1 201 ? 8.900 16.393 -9.637 1.00 32.09 201 ILE A C 1
ATOM 1641 O O . ILE A 1 201 ? 9.713 17.143 -10.180 1.00 32.09 201 ILE A O 1
ATOM 1645 N N . ILE A 1 202 ? 7.866 15.855 -10.281 1.00 32.62 202 ILE A N 1
ATOM 1646 C CA . ILE A 1 202 ? 7.642 15.997 -11.712 1.00 32.62 202 ILE A CA 1
ATOM 1647 C C . ILE A 1 202 ? 6.893 17.325 -12.029 1.00 32.62 202 ILE A C 1
ATOM 1649 O O . ILE A 1 202 ? 7.160 17.903 -13.074 1.00 32.62 202 ILE A O 1
ATOM 1653 N N . GLU A 1 203 ? 6.085 17.926 -11.130 1.00 32.69 203 GLU A N 1
ATOM 1654 C CA . GLU A 1 203 ? 5.308 19.163 -11.422 1.00 32.69 203 GLU A CA 1
ATOM 1655 C C . GLU A 1 203 ? 6.201 20.321 -11.069 1.00 32.69 203 GLU A C 1
ATOM 1657 O O . GLU A 1 203 ? 6.212 21.316 -11.777 1.00 32.69 203 GLU A O 1
ATOM 1662 N N . GLU A 1 204 ? 7.029 20.186 -10.035 1.00 35.28 204 GLU A N 1
ATOM 1663 C CA . GLU A 1 204 ? 8.057 21.181 -9.755 1.00 35.28 204 GLU A CA 1
ATOM 1664 C C . GLU A 1 204 ? 9.025 21.349 -10.931 1.00 35.28 204 GLU A C 1
ATOM 1666 O O . GLU A 1 204 ? 9.501 22.462 -11.175 1.00 35.28 204 GLU A O 1
ATOM 1671 N N . ARG A 1 205 ? 9.260 20.282 -11.707 1.00 34.94 205 ARG A N 1
ATOM 1672 C CA . ARG A 1 205 ? 10.017 20.344 -12.965 1.00 34.94 205 ARG A CA 1
ATOM 1673 C C . ARG A 1 205 ? 9.259 21.018 -14.110 1.00 34.94 205 ARG A C 1
ATOM 1675 O O . ARG A 1 205 ? 9.911 21.627 -14.952 1.00 34.94 205 ARG A O 1
ATOM 1682 N N . GLU A 1 206 ? 7.929 20.947 -14.144 1.00 35.56 206 GLU A N 1
ATOM 1683 C CA . GLU A 1 206 ? 7.124 21.382 -15.299 1.00 35.56 206 GLU A CA 1
ATOM 1684 C C . GLU A 1 206 ? 6.252 22.635 -15.078 1.00 35.56 206 GLU A C 1
ATOM 1686 O O . GLU A 1 206 ? 5.633 23.120 -16.029 1.00 35.56 206 GLU A O 1
ATOM 1691 N N . LEU A 1 207 ? 6.224 23.216 -13.872 1.00 33.28 207 LEU A N 1
ATOM 1692 C CA . LEU A 1 207 ? 5.453 24.431 -13.586 1.00 33.28 207 LEU A CA 1
ATOM 1693 C C . LEU A 1 207 ? 5.812 25.580 -14.562 1.00 33.28 207 LEU A C 1
ATOM 1695 O O . LEU A 1 207 ? 6.986 25.925 -14.733 1.00 33.28 207 LEU A O 1
ATOM 1699 N N . PRO A 1 208 ? 4.820 26.249 -15.186 1.00 33.62 208 PRO A N 1
ATOM 1700 C CA . PRO A 1 208 ? 5.033 27.386 -16.082 1.00 33.62 208 PRO A CA 1
ATOM 1701 C C . PRO A 1 208 ? 5.409 28.632 -15.260 1.00 33.62 208 PRO A C 1
ATOM 1703 O O . PRO A 1 208 ? 4.615 29.529 -15.005 1.00 33.62 208 PRO A O 1
ATOM 1706 N N . GLY A 1 209 ? 6.650 28.623 -14.793 1.00 37.88 209 GLY A N 1
ATOM 1707 C CA . GLY A 1 209 ? 7.275 29.553 -13.857 1.00 37.88 209 GLY A CA 1
ATOM 1708 C C . GLY A 1 209 ? 8.667 29.054 -13.448 1.00 37.88 209 GLY A C 1
ATOM 1709 O O . GLY A 1 209 ? 9.567 29.866 -13.269 1.00 37.88 209 GLY A O 1
ATOM 1710 N N . SER A 1 210 ? 8.876 27.727 -13.432 1.00 40.41 210 SER A N 1
ATOM 1711 C CA . SER A 1 210 ? 10.190 27.074 -13.315 1.00 40.41 210 SER A CA 1
ATOM 1712 C C . SER A 1 210 ? 10.919 26.926 -14.658 1.00 40.41 210 SER A C 1
ATOM 1714 O O . SER A 1 210 ? 12.121 26.688 -14.680 1.00 40.41 210 SER A O 1
ATOM 1716 N N . LYS A 1 211 ? 10.253 27.202 -15.793 1.00 39.38 211 LYS A N 1
ATOM 1717 C CA . LYS A 1 211 ? 10.915 27.382 -17.106 1.00 39.38 211 LYS A CA 1
ATOM 1718 C C . LYS A 1 211 ? 11.903 28.561 -17.159 1.00 39.38 211 LYS A C 1
ATOM 1720 O O . LYS A 1 211 ? 12.559 28.754 -18.179 1.00 39.38 211 LYS A O 1
ATOM 1725 N N . ARG A 1 212 ? 12.018 29.353 -16.089 1.00 38.50 212 ARG A N 1
ATOM 1726 C CA . ARG A 1 212 ? 13.166 30.231 -15.850 1.00 38.50 212 ARG A CA 1
ATOM 1727 C C . ARG A 1 212 ? 14.006 29.581 -14.745 1.00 38.50 212 ARG A C 1
ATOM 1729 O O . ARG A 1 212 ? 13.629 29.640 -13.583 1.00 38.50 212 ARG A O 1
ATOM 1736 N N . ASP A 1 213 ? 15.100 28.939 -15.147 1.00 41.12 213 ASP A N 1
ATOM 1737 C CA . ASP A 1 213 ? 16.173 28.387 -14.301 1.00 41.12 213 ASP A CA 1
ATOM 1738 C C . ASP A 1 213 ? 15.975 27.012 -13.622 1.00 41.12 213 ASP A C 1
ATOM 1740 O O . ASP A 1 213 ? 16.514 26.767 -12.539 1.00 41.12 213 ASP A O 1
ATOM 1744 N N . THR A 1 214 ? 15.354 26.027 -14.285 1.00 41.84 214 THR A N 1
ATOM 1745 C CA . THR A 1 214 ? 15.541 24.601 -13.906 1.00 41.84 214 THR A CA 1
ATOM 1746 C C . THR A 1 214 ? 16.991 24.105 -14.018 1.00 41.84 214 THR A C 1
ATOM 1748 O O . THR A 1 214 ? 17.295 23.013 -13.541 1.00 41.84 214 THR A O 1
ATOM 1751 N N . ASP A 1 215 ? 17.907 24.913 -14.553 1.00 41.66 215 ASP A N 1
ATOM 1752 C CA . ASP A 1 215 ? 19.337 24.601 -14.622 1.00 41.66 215 ASP A CA 1
ATOM 1753 C C . ASP A 1 215 ? 20.109 24.792 -13.297 1.00 41.66 215 ASP A C 1
ATOM 1755 O O . ASP A 1 215 ? 21.325 24.608 -13.285 1.00 41.66 215 ASP A O 1
ATOM 1759 N N . SER A 1 216 ? 19.479 25.124 -12.155 1.00 46.62 216 SER A N 1
ATOM 1760 C CA . SER A 1 216 ? 20.278 25.425 -10.944 1.00 46.62 216 SER A CA 1
ATOM 1761 C C . SER A 1 216 ? 19.736 25.031 -9.565 1.00 46.62 216 SER A C 1
ATOM 1763 O O . SER A 1 216 ? 20.314 25.455 -8.562 1.00 46.62 216 SER A O 1
ATOM 1765 N N . LEU A 1 217 ? 18.721 24.163 -9.439 1.00 46.97 217 LEU A N 1
ATOM 1766 C CA . LEU A 1 217 ? 18.484 23.555 -8.121 1.00 46.97 217 LEU A CA 1
ATOM 1767 C C . LEU A 1 217 ? 19.620 22.583 -7.803 1.00 46.97 217 LEU A C 1
ATOM 1769 O O . LEU A 1 217 ? 19.788 21.534 -8.431 1.00 46.97 217 LEU A O 1
ATOM 1773 N N . SER A 1 218 ? 20.410 22.932 -6.790 1.00 48.72 218 SER A N 1
ATOM 1774 C CA . SER A 1 218 ? 21.424 22.023 -6.285 1.00 48.72 218 SER A CA 1
ATOM 1775 C C . SER A 1 218 ? 20.747 20.737 -5.783 1.00 48.72 218 SER A C 1
ATOM 1777 O O . SER A 1 218 ? 19.629 20.781 -5.262 1.00 48.72 218 SER A O 1
ATOM 1779 N N . PRO A 1 219 ? 21.414 19.573 -5.869 1.00 51.81 219 PRO A N 1
ATOM 1780 C CA . PRO A 1 219 ? 20.921 18.333 -5.266 1.00 51.81 219 PRO A CA 1
ATOM 1781 C C . PRO A 1 219 ? 20.376 18.495 -3.843 1.00 51.81 219 PRO A C 1
ATOM 1783 O O . PRO A 1 219 ? 19.368 17.890 -3.499 1.00 51.81 219 PRO A O 1
ATOM 1786 N N . ARG A 1 220 ? 21.016 19.337 -3.028 1.00 52.00 220 ARG A N 1
ATOM 1787 C CA . ARG A 1 220 ? 20.606 19.599 -1.648 1.00 52.00 220 ARG A CA 1
ATOM 1788 C C . ARG A 1 220 ? 19.245 20.295 -1.554 1.00 52.00 220 ARG A C 1
ATOM 1790 O O . ARG A 1 220 ? 18.435 19.899 -0.731 1.00 52.00 220 ARG A O 1
ATOM 1797 N N . GLN A 1 221 ? 18.968 21.268 -2.420 1.00 49.72 221 GLN A N 1
ATOM 1798 C CA . GLN A 1 221 ? 17.674 21.961 -2.446 1.00 49.72 221 GLN A CA 1
ATOM 1799 C C . GLN A 1 221 ? 16.541 21.043 -2.907 1.00 49.72 221 GLN A C 1
ATOM 1801 O O . GLN A 1 221 ? 15.446 21.117 -2.363 1.00 49.72 221 GLN A O 1
ATOM 1806 N N . LEU A 1 222 ? 16.814 20.137 -3.852 1.00 51.56 222 LEU A N 1
ATOM 1807 C CA . LEU A 1 222 ? 15.879 19.065 -4.199 1.00 51.56 222 LEU A CA 1
ATOM 1808 C C . LEU A 1 222 ? 15.618 18.166 -2.978 1.00 51.56 222 LEU A C 1
ATOM 1810 O O . LEU A 1 222 ? 14.472 17.897 -2.648 1.00 51.56 222 LEU A O 1
ATOM 1814 N N . ALA A 1 223 ? 16.662 17.775 -2.243 1.00 51.75 223 ALA A N 1
ATOM 1815 C CA . ALA A 1 223 ? 16.532 16.936 -1.049 1.00 51.75 223 ALA A CA 1
ATOM 1816 C C . ALA A 1 223 ? 15.666 17.532 0.054 1.00 51.75 223 ALA A C 1
ATOM 1818 O O . ALA A 1 223 ? 14.798 16.850 0.593 1.00 51.75 223 ALA A O 1
ATOM 1819 N N . ASP A 1 224 ? 15.932 18.787 0.408 1.00 51.31 224 ASP A N 1
ATOM 1820 C CA . ASP A 1 224 ? 15.224 19.468 1.486 1.00 51.31 224 ASP A CA 1
ATOM 1821 C C . ASP A 1 224 ? 13.745 19.654 1.115 1.00 51.31 224 ASP A C 1
ATOM 1823 O O . ASP A 1 224 ? 12.871 19.534 1.967 1.00 51.31 224 ASP A O 1
ATOM 1827 N N . ARG A 1 225 ? 13.452 19.822 -0.179 1.00 48.56 225 ARG A N 1
ATOM 1828 C CA . ARG A 1 225 ? 12.095 19.903 -0.721 1.00 48.56 225 ARG A CA 1
ATOM 1829 C C . ARG A 1 225 ? 11.353 18.561 -0.677 1.00 48.56 225 ARG A C 1
ATOM 1831 O O . ARG A 1 225 ? 10.214 18.515 -0.224 1.00 48.56 225 ARG A O 1
ATOM 1838 N N . PHE A 1 226 ? 12.003 17.448 -1.024 1.00 50.00 226 PHE A N 1
ATOM 1839 C CA . PHE A 1 226 ? 11.385 16.114 -0.920 1.00 50.00 226 PHE A CA 1
ATOM 1840 C C . PHE A 1 226 ? 11.229 15.611 0.507 1.00 50.00 226 PHE A C 1
ATOM 1842 O O . PHE A 1 226 ? 10.265 14.911 0.798 1.00 50.00 226 PHE A O 1
ATOM 1849 N N . LYS A 1 227 ? 12.109 16.019 1.423 1.00 51.28 227 LYS A N 1
ATOM 1850 C CA . LYS A 1 227 ? 11.908 15.776 2.856 1.00 51.28 227 LYS A CA 1
ATOM 1851 C C . LYS A 1 227 ? 10.650 16.453 3.406 1.00 51.28 227 LYS A C 1
ATOM 1853 O O . LYS A 1 227 ? 10.102 15.962 4.384 1.00 51.28 227 LYS A O 1
ATOM 1858 N N . LEU A 1 228 ? 10.216 17.563 2.804 1.00 46.00 228 LEU A N 1
ATOM 1859 C CA . LEU A 1 228 ? 9.006 18.290 3.198 1.00 46.00 228 LEU A CA 1
ATOM 1860 C C . LEU A 1 228 ? 7.741 17.757 2.505 1.00 46.00 228 LEU A C 1
ATOM 1862 O O . LEU A 1 228 ? 6.680 17.776 3.119 1.00 46.00 228 LEU A O 1
ATOM 1866 N N . ASN A 1 229 ? 7.853 17.260 1.267 1.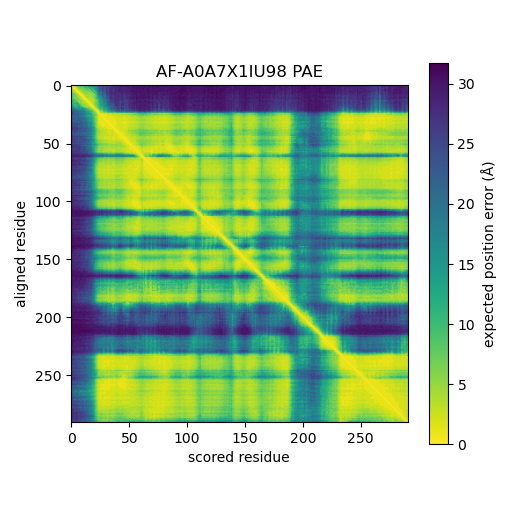00 41.16 229 ASN A N 1
ATOM 1867 C CA . ASN A 1 229 ? 6.703 16.811 0.466 1.00 41.16 229 ASN A CA 1
ATOM 1868 C C . ASN A 1 229 ? 6.444 15.295 0.506 1.00 41.16 229 ASN A C 1
ATOM 1870 O O . ASN A 1 229 ? 5.363 14.869 0.112 1.00 41.16 229 ASN A O 1
ATOM 1874 N N . VAL A 1 230 ? 7.401 14.475 0.953 1.00 50.69 230 VAL A N 1
ATOM 1875 C CA . VAL A 1 230 ? 7.289 13.008 0.901 1.00 50.69 230 VAL A CA 1
ATOM 1876 C C . VAL A 1 230 ? 7.553 12.403 2.288 1.00 50.69 230 VAL A C 1
ATOM 1878 O O . VAL A 1 230 ? 8.652 11.888 2.531 1.00 50.69 230 VAL A O 1
ATOM 1881 N N . PRO A 1 231 ? 6.601 12.497 3.242 1.00 51.41 231 PRO A N 1
ATOM 1882 C CA . PRO A 1 231 ? 6.744 11.813 4.522 1.00 51.41 231 PRO A CA 1
ATOM 1883 C C . PRO A 1 231 ? 6.962 10.308 4.307 1.00 51.41 231 PRO A C 1
ATOM 1885 O O . PRO A 1 231 ? 6.256 9.672 3.524 1.00 51.41 231 PRO A O 1
ATOM 1888 N N . ASN A 1 232 ? 7.960 9.748 4.996 1.00 59.00 232 ASN A N 1
ATOM 1889 C CA . ASN A 1 232 ? 8.090 8.299 5.171 1.00 59.00 232 ASN A CA 1
ATOM 1890 C C . ASN A 1 232 ? 6.785 7.738 5.756 1.00 59.00 232 ASN A C 1
ATOM 1892 O O . ASN A 1 232 ? 6.062 8.474 6.424 1.00 59.00 232 ASN A O 1
ATOM 1896 N N . MET A 1 233 ? 6.537 6.433 5.607 1.00 71.31 233 MET A N 1
ATOM 1897 C CA . MET A 1 233 ? 5.526 5.769 6.439 1.00 71.31 233 MET A CA 1
ATOM 1898 C C . MET A 1 233 ? 5.839 6.007 7.924 1.00 71.31 233 MET A C 1
ATOM 1900 O O . MET A 1 233 ? 6.847 5.514 8.445 1.00 71.31 233 MET A O 1
ATOM 1904 N N . CYS A 1 234 ? 4.979 6.773 8.587 1.00 78.56 234 CYS A N 1
ATOM 1905 C CA . CYS A 1 234 ? 5.088 7.104 9.997 1.00 78.56 234 CYS A CA 1
ATOM 1906 C C . CYS A 1 234 ? 4.418 6.033 10.863 1.00 78.56 234 CYS A C 1
ATOM 1908 O O . CYS A 1 234 ? 3.734 5.129 10.378 1.00 78.56 234 CYS A O 1
ATOM 1910 N N . LEU A 1 235 ? 4.577 6.145 12.181 1.00 84.00 235 LEU A N 1
ATOM 1911 C CA . LEU A 1 235 ? 3.992 5.216 13.138 1.00 84.00 235 LEU A CA 1
ATOM 1912 C C . LEU A 1 235 ? 2.483 5.042 12.920 1.00 84.00 235 LEU A C 1
ATOM 1914 O O . LEU A 1 235 ? 1.996 3.915 12.926 1.00 84.00 235 LEU A O 1
ATOM 1918 N N . TYR A 1 236 ? 1.753 6.134 12.681 1.00 85.88 236 TYR A N 1
ATOM 1919 C CA . TYR A 1 236 ? 0.310 6.081 12.433 1.00 85.88 236 TYR A CA 1
ATOM 1920 C C . TYR A 1 236 ? -0.047 5.382 11.120 1.00 85.88 236 TYR A C 1
ATOM 1922 O O . TYR A 1 236 ? -1.083 4.728 11.074 1.00 85.88 236 TYR A O 1
ATOM 1930 N N . ASP A 1 237 ? 0.808 5.430 10.099 1.00 84.19 237 ASP A N 1
ATOM 1931 C CA . ASP A 1 237 ? 0.612 4.664 8.866 1.00 84.19 237 ASP A CA 1
ATOM 1932 C C . ASP A 1 237 ? 0.766 3.163 9.155 1.00 84.19 237 ASP A C 1
ATOM 1934 O O . ASP A 1 237 ? -0.116 2.359 8.856 1.00 84.19 237 ASP A O 1
ATOM 1938 N N . ILE A 1 238 ? 1.825 2.764 9.863 1.00 87.38 238 ILE A N 1
ATOM 1939 C CA . ILE A 1 238 ? 2.017 1.358 10.255 1.00 87.38 238 ILE A CA 1
ATOM 1940 C C . ILE A 1 238 ? 0.821 0.865 11.088 1.00 87.38 238 ILE A C 1
ATOM 1942 O O . ILE A 1 238 ? 0.263 -0.200 10.810 1.00 87.38 238 ILE A O 1
ATOM 1946 N N . MET A 1 239 ? 0.375 1.667 12.060 1.00 91.31 239 MET A N 1
ATOM 1947 C CA . MET A 1 239 ? -0.804 1.364 12.873 1.00 91.31 239 MET A CA 1
ATOM 1948 C C . MET A 1 239 ? -2.072 1.256 12.015 1.00 91.31 239 MET A C 1
ATOM 1950 O O . MET A 1 239 ? -2.869 0.342 12.221 1.00 91.31 239 MET A O 1
ATOM 1954 N N . LEU A 1 240 ? -2.261 2.141 11.031 1.00 90.50 240 LEU A N 1
ATOM 1955 C CA . LEU A 1 240 ? -3.411 2.138 10.125 1.00 90.50 240 LEU A CA 1
ATOM 1956 C C . LEU A 1 240 ? -3.486 0.828 9.332 1.00 90.50 240 LEU A C 1
ATOM 1958 O O . LEU A 1 240 ? -4.525 0.167 9.339 1.00 90.50 240 LEU A O 1
ATOM 1962 N N . MET A 1 241 ? -2.371 0.397 8.739 1.00 90.44 241 MET A N 1
ATOM 1963 C CA . MET A 1 241 ? -2.274 -0.893 8.048 1.00 90.44 241 MET A CA 1
ATOM 1964 C C . MET A 1 241 ? -2.559 -2.068 8.986 1.00 90.44 241 MET A C 1
ATOM 1966 O O . MET A 1 241 ? -3.341 -2.953 8.634 1.00 90.44 241 MET A O 1
ATOM 1970 N N . LYS A 1 242 ? -1.982 -2.060 10.195 1.00 91.44 242 LYS A N 1
ATOM 1971 C CA . LYS A 1 242 ? -2.223 -3.089 11.218 1.00 91.44 242 LYS A CA 1
ATOM 1972 C C . LYS A 1 242 ? -3.693 -3.197 11.607 1.00 91.44 242 LYS A C 1
ATOM 1974 O O . LYS A 1 242 ? -4.150 -4.304 11.868 1.00 91.44 242 LYS A O 1
ATOM 1979 N N . VAL A 1 243 ? -4.415 -2.079 11.669 1.00 92.88 243 VAL A N 1
ATOM 1980 C CA . VAL A 1 243 ? -5.842 -2.059 12.011 1.00 92.88 243 VAL A CA 1
ATOM 1981 C C . VAL A 1 243 ? -6.701 -2.532 10.846 1.00 92.88 243 VAL A C 1
ATOM 1983 O O . VAL A 1 243 ? -7.484 -3.463 11.023 1.00 92.88 243 VAL A O 1
ATOM 1986 N N . VAL A 1 244 ? -6.551 -1.933 9.658 1.00 88.56 244 VAL A N 1
ATOM 1987 C CA . VAL A 1 244 ? -7.355 -2.284 8.470 1.00 88.56 244 VAL A CA 1
ATOM 1988 C C . VAL A 1 244 ? -7.241 -3.775 8.166 1.00 88.56 244 VAL A C 1
ATOM 1990 O O . VAL A 1 244 ? -8.251 -4.439 7.901 1.00 88.56 244 VAL A O 1
ATOM 1993 N N . TYR A 1 245 ? -6.020 -4.293 8.300 1.00 89.25 245 TYR A N 1
ATOM 1994 C CA . TYR A 1 245 ? -5.669 -5.684 8.098 1.00 89.25 245 TYR A CA 1
ATOM 1995 C C . TYR A 1 245 ? -5.305 -6.382 9.413 1.00 89.25 245 TYR A C 1
ATOM 1997 O O . TYR A 1 245 ? -4.316 -7.113 9.484 1.00 89.25 245 TYR A O 1
ATOM 2005 N N . ALA A 1 246 ? -6.123 -6.203 10.453 1.00 89.06 246 ALA A N 1
ATOM 2006 C CA . ALA A 1 246 ? -6.090 -7.065 11.631 1.00 89.06 246 ALA A CA 1
ATOM 2007 C C . ALA A 1 246 ? -6.883 -8.357 11.378 1.00 89.06 246 ALA A C 1
ATOM 2009 O O . ALA A 1 246 ? -7.932 -8.353 10.732 1.00 89.06 246 ALA A O 1
ATOM 2010 N N . LYS A 1 247 ? -6.393 -9.479 11.914 1.00 84.56 247 LYS A N 1
ATOM 2011 C CA . LYS A 1 247 ? -7.107 -10.763 11.899 1.00 84.56 247 LYS A CA 1
ATOM 2012 C C . LYS A 1 247 ? -7.979 -10.880 13.151 1.00 84.56 247 LYS A C 1
ATOM 2014 O O . LYS A 1 247 ? -7.699 -11.702 14.019 1.00 84.56 247 LYS A O 1
ATOM 2019 N N . ASP A 1 248 ? -9.005 -10.037 13.249 1.00 87.12 248 ASP A N 1
ATOM 2020 C CA . ASP A 1 248 ? -9.876 -9.970 14.426 1.00 87.12 248 ASP A CA 1
ATOM 2021 C C . ASP A 1 248 ? -11.369 -10.107 14.059 1.00 87.12 248 ASP A C 1
ATOM 2023 O O . ASP A 1 248 ? -11.854 -9.392 13.175 1.00 87.12 248 ASP A O 1
ATOM 2027 N N . PRO A 1 249 ? -12.128 -11.006 14.723 1.00 84.31 249 PRO A N 1
ATOM 2028 C CA . PRO A 1 249 ? -13.558 -11.174 14.481 1.00 84.31 249 PRO A CA 1
ATOM 2029 C C . PRO A 1 249 ? -14.403 -9.904 14.668 1.00 84.31 249 PRO A C 1
ATOM 2031 O O . PRO A 1 249 ? -15.444 -9.762 14.027 1.00 84.31 249 PRO A O 1
ATOM 2034 N N . SER A 1 250 ? -13.977 -8.987 15.540 1.00 85.12 250 SER A N 1
ATOM 2035 C CA . SER A 1 250 ? -14.725 -7.776 15.898 1.00 85.12 250 SER A CA 1
ATOM 2036 C C . SER A 1 250 ? -14.841 -6.759 14.763 1.00 85.12 250 SER A C 1
ATOM 2038 O O . SER A 1 250 ? -15.795 -5.986 14.763 1.00 85.12 250 S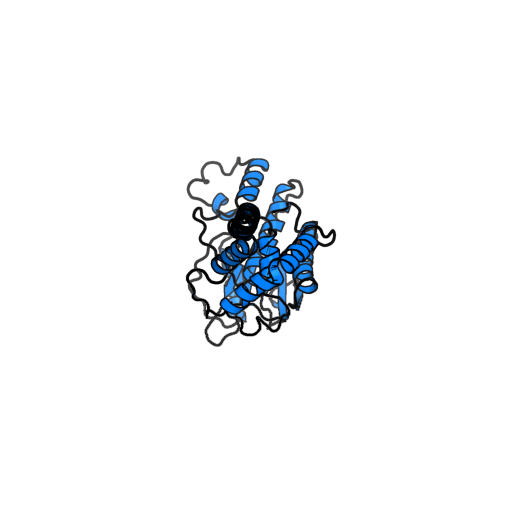ER A O 1
ATOM 2040 N N . ILE A 1 251 ? -13.938 -6.801 13.777 1.00 83.75 251 ILE A N 1
ATOM 2041 C CA . ILE A 1 251 ? -13.920 -5.905 12.607 1.00 83.75 251 ILE A CA 1
ATOM 2042 C C . ILE A 1 251 ? -14.362 -6.604 11.311 1.00 83.75 251 ILE A C 1
ATOM 2044 O O . ILE A 1 251 ? -14.189 -6.076 10.211 1.00 83.75 251 ILE A O 1
ATOM 2048 N N . LEU A 1 252 ? -14.922 -7.818 11.400 1.00 73.50 252 LEU A N 1
ATOM 2049 C CA . LEU A 1 252 ? -15.337 -8.586 10.218 1.00 73.50 252 LEU A CA 1
ATOM 2050 C C . LEU A 1 252 ? -16.475 -7.928 9.437 1.00 73.50 252 LEU A C 1
ATOM 2052 O O . LEU A 1 252 ? -16.535 -8.088 8.219 1.00 73.50 252 LEU A O 1
ATOM 2056 N N . ASN A 1 253 ? -17.354 -7.184 10.114 1.00 75.44 253 ASN A N 1
ATOM 2057 C CA . ASN A 1 253 ? -18.421 -6.425 9.457 1.00 75.44 253 ASN A CA 1
ATOM 2058 C C . ASN A 1 253 ? -17.885 -5.208 8.672 1.00 75.44 253 ASN A C 1
ATOM 2060 O O . ASN A 1 253 ? -18.624 -4.646 7.869 1.00 75.44 253 ASN A O 1
ATOM 2064 N N . GLY A 1 254 ? -16.622 -4.817 8.891 1.00 81.50 254 GLY A N 1
ATOM 2065 C CA . GLY A 1 254 ? -15.920 -3.768 8.158 1.00 81.50 254 GLY A CA 1
ATOM 2066 C C . GLY A 1 254 ? -16.447 -2.349 8.381 1.00 81.50 254 GLY A C 1
ATOM 2067 O O . GLY A 1 254 ? -16.072 -1.456 7.623 1.00 81.50 254 GLY A O 1
ATOM 2068 N N . THR A 1 255 ? -17.319 -2.114 9.366 1.00 87.25 255 THR A N 1
ATOM 2069 C CA . THR A 1 255 ? -17.900 -0.779 9.594 1.00 87.25 255 THR A CA 1
ATOM 2070 C C . THR A 1 255 ? -16.920 0.138 10.317 1.00 87.25 255 THR A C 1
ATOM 2072 O O . THR A 1 255 ? -16.137 -0.327 11.150 1.00 87.25 255 THR A O 1
ATOM 2075 N N . LEU A 1 256 ? -16.993 1.448 10.071 1.00 90.38 256 LEU A N 1
ATOM 2076 C CA . LEU A 1 256 ? -16.192 2.443 10.787 1.00 90.38 256 LEU A CA 1
ATOM 2077 C C . LEU A 1 256 ? -16.333 2.285 12.312 1.00 90.38 256 LEU A C 1
ATOM 2079 O O . LEU A 1 256 ? -15.323 2.251 13.009 1.00 90.38 256 LEU A O 1
ATOM 2083 N N . GLU A 1 257 ? -17.550 2.096 12.829 1.00 94.56 257 GLU A N 1
ATOM 2084 C CA . GLU A 1 257 ? -17.802 1.839 14.256 1.00 94.56 257 GLU A CA 1
ATOM 2085 C C . GLU A 1 257 ? -16.978 0.664 14.803 1.00 94.56 257 GLU A C 1
ATOM 2087 O O . GLU A 1 257 ? -16.356 0.773 15.862 1.00 94.56 257 GLU A O 1
ATOM 2092 N N . SER A 1 258 ? -16.953 -0.458 14.075 1.00 93.06 258 SER A N 1
ATOM 2093 C CA . SER A 1 258 ? -16.233 -1.660 14.500 1.00 93.06 258 SER A CA 1
ATOM 2094 C C . SER A 1 258 ? -14.730 -1.411 14.612 1.00 93.06 258 SER A C 1
ATOM 2096 O O . SER A 1 258 ? -14.113 -1.792 15.607 1.00 93.06 258 SER A O 1
ATOM 2098 N N . TYR A 1 259 ? -14.164 -0.689 13.641 1.00 94.00 259 TYR A N 1
ATOM 2099 C CA . TYR A 1 259 ? -12.756 -0.318 13.618 1.00 94.00 259 TYR A CA 1
ATOM 2100 C C . TYR A 1 259 ? -12.404 0.656 14.742 1.00 94.00 259 TYR A C 1
ATOM 2102 O O . TYR A 1 259 ? -11.405 0.456 15.430 1.00 94.00 259 TYR A O 1
ATOM 2110 N N . LEU A 1 260 ? -13.233 1.675 14.984 1.00 95.06 260 LEU A N 1
ATOM 2111 C CA . LEU A 1 260 ? -13.009 2.632 16.071 1.00 95.06 260 LEU A CA 1
ATOM 2112 C C . LEU A 1 260 ? -13.067 1.952 17.444 1.00 95.06 260 LEU A C 1
ATOM 2114 O O . LEU A 1 260 ? -12.227 2.222 18.302 1.00 95.06 260 LEU A O 1
ATOM 2118 N N . LYS A 1 261 ? -14.005 1.021 17.641 1.00 94.75 261 LYS A N 1
ATOM 2119 C CA . LYS A 1 261 ? -14.087 0.224 18.869 1.00 94.75 261 LYS A CA 1
ATOM 2120 C C . LYS A 1 261 ? -12.877 -0.698 19.032 1.00 94.75 261 LYS A C 1
ATOM 2122 O O . LYS A 1 261 ? -12.330 -0.788 20.128 1.00 94.75 261 LYS A O 1
ATOM 2127 N N . TYR A 1 262 ? -12.438 -1.352 17.957 1.00 95.25 262 TYR A N 1
ATOM 2128 C CA . TYR A 1 262 ? -11.226 -2.171 17.961 1.00 95.25 262 TYR A CA 1
ATOM 2129 C C . TYR A 1 262 ? -9.988 -1.344 18.337 1.00 95.25 262 TYR A C 1
ATOM 2131 O O . TYR A 1 262 ? -9.226 -1.752 19.211 1.00 95.25 262 TYR A O 1
ATOM 2139 N N . ILE A 1 263 ? -9.831 -0.143 17.765 1.00 95.12 263 ILE A N 1
ATOM 2140 C CA . ILE A 1 263 ? -8.752 0.791 18.117 1.00 95.12 263 ILE A CA 1
ATOM 2141 C C . ILE A 1 263 ? -8.767 1.103 19.613 1.00 95.12 263 ILE A C 1
ATOM 2143 O O . ILE A 1 263 ? -7.739 0.970 20.265 1.00 95.12 263 ILE A O 1
ATOM 2147 N N . GLN A 1 264 ? -9.919 1.474 20.173 1.00 93.88 264 GLN A N 1
ATOM 2148 C CA . GLN A 1 264 ? -10.033 1.805 21.598 1.00 93.88 264 GLN A CA 1
ATOM 2149 C C . GLN A 1 264 ? -9.654 0.630 22.511 1.00 93.88 264 GLN A C 1
ATOM 2151 O O . GLN A 1 264 ? -9.040 0.834 23.556 1.00 93.88 264 GLN A O 1
ATOM 2156 N N . LEU A 1 265 ? -10.010 -0.598 22.125 1.00 94.31 265 LEU A N 1
ATOM 2157 C CA . LEU A 1 265 ? -9.742 -1.801 22.917 1.00 94.31 265 LEU A CA 1
ATOM 2158 C C . LEU A 1 265 ? -8.290 -2.284 22.804 1.00 94.31 265 LEU A C 1
ATOM 2160 O O . LEU A 1 265 ? -7.749 -2.793 23.782 1.00 94.31 265 LEU A O 1
ATOM 2164 N N . HIS A 1 266 ? -7.661 -2.111 21.640 1.00 95.81 266 HIS A N 1
ATOM 2165 C CA . HIS A 1 266 ? -6.360 -2.705 21.315 1.00 95.81 266 HIS A CA 1
ATOM 2166 C C . HIS A 1 266 ? -5.244 -1.680 21.082 1.00 95.81 266 HIS A C 1
ATOM 2168 O O . HIS A 1 266 ? -4.157 -2.050 20.641 1.00 95.81 266 HIS A O 1
ATOM 2174 N N . TYR A 1 267 ? -5.472 -0.394 21.377 1.00 95.12 267 TYR A N 1
ATOM 2175 C CA . TYR A 1 267 ? -4.543 0.691 21.039 1.00 95.12 267 TYR A CA 1
ATOM 2176 C C . TYR A 1 267 ? -3.099 0.408 21.463 1.00 95.12 267 TYR A C 1
ATOM 2178 O O . TYR A 1 267 ? -2.185 0.551 20.655 1.00 95.12 267 TYR A O 1
ATOM 2186 N N . LYS A 1 268 ? -2.881 -0.017 22.714 1.00 94.81 268 LYS A N 1
ATOM 2187 C CA . LYS A 1 268 ? -1.526 -0.244 23.238 1.00 94.81 268 LYS A CA 1
ATOM 2188 C C . LYS A 1 268 ? -0.815 -1.401 22.535 1.00 94.81 268 LYS A C 1
ATOM 2190 O O . LYS A 1 268 ? 0.369 -1.270 22.238 1.00 94.81 268 LYS A O 1
ATOM 2195 N N . ASP A 1 269 ? -1.536 -2.465 22.187 1.00 94.88 269 ASP A N 1
ATOM 2196 C CA . ASP A 1 269 ? -0.984 -3.594 21.431 1.00 94.88 269 ASP A CA 1
ATOM 2197 C C . ASP A 1 269 ? -0.630 -3.176 19.996 1.00 94.88 269 ASP A C 1
ATOM 2199 O O . ASP A 1 269 ? 0.451 -3.497 19.494 1.00 94.88 269 ASP A O 1
ATOM 2203 N N . ILE A 1 270 ? -1.515 -2.407 19.350 1.00 94.88 270 ILE A N 1
ATOM 2204 C CA . ILE A 1 270 ? -1.309 -1.861 18.001 1.00 94.88 270 ILE A CA 1
ATOM 2205 C C . ILE A 1 270 ? -0.085 -0.941 17.986 1.00 94.88 270 ILE A C 1
ATOM 2207 O O . ILE A 1 270 ? 0.791 -1.093 17.134 1.00 94.88 270 ILE A O 1
ATOM 2211 N N . GLU A 1 271 ? -0.003 -0.008 18.935 1.00 95.25 271 GLU A N 1
ATOM 2212 C CA . GLU A 1 271 ? 1.105 0.938 19.063 1.00 95.25 271 GLU A CA 1
ATOM 2213 C C . GLU A 1 271 ? 2.427 0.199 19.312 1.00 95.25 271 GLU A C 1
ATOM 2215 O O . GLU A 1 271 ? 3.406 0.421 18.599 1.00 95.25 271 GLU A O 1
ATOM 2220 N N . GLN A 1 272 ? 2.460 -0.713 20.290 1.00 95.81 272 GLN A N 1
ATOM 2221 C CA . GLN A 1 272 ? 3.665 -1.461 20.643 1.00 95.81 272 GLN A CA 1
ATOM 2222 C C . GLN A 1 272 ? 4.159 -2.322 19.476 1.00 95.81 272 GLN A C 1
ATOM 2224 O O . GLN A 1 272 ? 5.351 -2.296 19.162 1.00 95.81 272 GLN A O 1
ATOM 2229 N N . SER A 1 273 ? 3.259 -3.046 18.804 1.00 95.00 273 SER A N 1
ATOM 2230 C CA . SER A 1 273 ? 3.597 -3.843 17.620 1.00 95.00 273 SER A CA 1
ATOM 2231 C C . SER A 1 273 ? 4.123 -2.962 16.482 1.00 95.00 273 SER A C 1
ATOM 2233 O O . SER A 1 273 ? 5.157 -3.278 15.897 1.00 95.00 273 SER A O 1
ATOM 2235 N N . SER A 1 274 ? 3.487 -1.816 16.224 1.00 93.94 274 SER A N 1
ATOM 2236 C CA . SER A 1 274 ? 3.894 -0.888 15.157 1.00 93.94 274 SER A CA 1
ATOM 2237 C C . SER A 1 274 ? 5.250 -0.234 15.434 1.00 93.94 274 SER A C 1
ATOM 2239 O O . SER A 1 274 ? 6.075 -0.091 14.532 1.00 93.94 274 SER A O 1
ATOM 2241 N N . ARG A 1 275 ? 5.544 0.090 16.701 1.00 93.88 275 ARG A N 1
ATOM 2242 C CA . ARG A 1 275 ? 6.888 0.514 17.121 1.00 93.88 275 ARG A CA 1
ATOM 2243 C C . ARG A 1 275 ? 7.906 -0.611 16.962 1.00 93.88 275 ARG A C 1
ATOM 2245 O O . ARG A 1 275 ? 9.045 -0.332 16.602 1.00 93.88 275 ARG A O 1
ATOM 2252 N N . GLY A 1 276 ? 7.522 -1.860 17.219 1.00 94.00 276 GLY A N 1
ATOM 2253 C CA . GLY A 1 276 ? 8.362 -3.030 16.954 1.00 94.00 276 GLY A CA 1
ATOM 2254 C C . GLY A 1 276 ? 8.794 -3.097 15.488 1.00 94.00 276 GLY A C 1
ATOM 2255 O O . GLY A 1 276 ? 9.986 -3.174 15.210 1.00 94.00 276 GLY A O 1
ATOM 2256 N N . ILE A 1 277 ? 7.841 -2.941 14.566 1.00 92.25 277 ILE A N 1
ATOM 2257 C CA . ILE A 1 277 ? 8.076 -2.900 13.114 1.00 92.25 277 ILE A CA 1
ATOM 2258 C C . ILE A 1 277 ? 9.034 -1.766 12.732 1.00 92.25 277 ILE A C 1
ATOM 2260 O O . ILE A 1 277 ? 10.038 -2.005 12.067 1.00 92.25 277 ILE A O 1
ATOM 2264 N N . GLN A 1 278 ? 8.770 -0.540 13.193 1.00 88.62 278 GLN A N 1
ATOM 2265 C CA . GLN A 1 278 ? 9.599 0.627 12.865 1.00 88.62 278 GLN A CA 1
ATOM 2266 C C . GLN A 1 278 ? 11.048 0.506 13.379 1.00 88.62 278 GLN A C 1
ATOM 2268 O O . GLN A 1 278 ? 11.958 1.167 12.878 1.00 88.62 278 GLN A O 1
ATOM 2273 N N . ASN A 1 279 ? 11.265 -0.314 14.409 1.00 90.69 279 ASN A N 1
ATOM 2274 C CA . ASN A 1 279 ? 12.577 -0.583 14.990 1.00 90.69 279 ASN A CA 1
ATOM 2275 C C . ASN A 1 279 ? 13.194 -1.907 14.511 1.00 90.69 279 ASN A C 1
ATOM 2277 O O . ASN A 1 279 ? 14.291 -2.241 14.957 1.00 90.69 279 ASN A O 1
ATOM 2281 N N . SER A 1 280 ? 12.512 -2.657 13.641 1.00 92.31 280 SER A N 1
ATOM 2282 C CA . SER A 1 280 ? 13.007 -3.937 13.147 1.00 92.31 280 SER A CA 1
ATOM 2283 C C . SER A 1 280 ? 14.165 -3.731 12.163 1.00 92.31 280 SER A C 1
ATOM 2285 O O . SER A 1 280 ? 14.011 -2.961 11.208 1.00 92.31 280 SER A O 1
ATOM 2287 N N . PRO A 1 281 ? 15.297 -4.443 12.328 1.00 90.62 281 PRO A N 1
ATOM 2288 C CA . PRO A 1 281 ? 16.377 -4.455 11.341 1.00 90.62 281 PRO A CA 1
ATOM 2289 C C . PRO A 1 281 ? 15.912 -4.910 9.951 1.00 90.62 281 PRO A C 1
ATOM 2291 O O . PRO A 1 281 ? 16.416 -4.419 8.944 1.00 90.62 281 PRO A O 1
ATOM 2294 N N . ASP A 1 282 ? 14.908 -5.790 9.888 1.00 89.31 282 ASP A N 1
ATOM 2295 C CA . ASP A 1 282 ? 14.387 -6.338 8.629 1.00 89.31 282 ASP A CA 1
ATOM 2296 C C . ASP A 1 282 ? 13.729 -5.262 7.749 1.00 89.31 282 ASP A C 1
ATOM 2298 O O . ASP A 1 282 ? 13.701 -5.379 6.523 1.00 89.31 282 ASP A O 1
ATOM 2302 N N . TYR A 1 283 ? 13.242 -4.181 8.369 1.00 88.06 283 TYR A N 1
ATOM 2303 C CA . TYR A 1 283 ? 12.555 -3.078 7.697 1.00 88.06 283 TYR A CA 1
ATOM 2304 C C . TYR A 1 283 ? 13.314 -1.745 7.801 1.00 88.06 283 TYR A C 1
ATOM 2306 O O . TYR A 1 283 ? 12.777 -0.699 7.429 1.00 88.06 283 TYR A O 1
ATOM 2314 N N . GLU A 1 284 ? 14.570 -1.750 8.268 1.00 85.12 284 GLU A N 1
ATOM 2315 C CA . GLU A 1 284 ? 15.381 -0.535 8.455 1.00 85.12 284 GLU A CA 1
ATOM 2316 C C . GLU A 1 284 ? 15.507 0.276 7.156 1.00 85.12 284 GLU A C 1
ATOM 2318 O O . GLU A 1 284 ? 15.459 1.509 7.161 1.00 85.12 284 GLU A O 1
ATOM 2323 N N . GLU A 1 285 ? 15.607 -0.414 6.016 1.00 79.75 285 GLU A N 1
ATOM 2324 C CA . GLU A 1 285 ? 15.689 0.248 4.717 1.00 79.75 285 GLU A CA 1
ATOM 2325 C C . GLU A 1 285 ? 14.412 0.984 4.327 1.00 79.75 285 GLU A C 1
ATOM 2327 O O . GLU A 1 285 ? 14.511 1.936 3.554 1.00 79.75 285 GLU A O 1
ATOM 2332 N N . LEU A 1 286 ? 13.253 0.594 4.867 1.00 77.38 286 LEU A N 1
ATOM 2333 C CA . LEU A 1 286 ? 12.012 1.342 4.709 1.00 77.38 286 LEU A CA 1
ATOM 2334 C C . LEU A 1 286 ? 11.970 2.522 5.695 1.00 77.38 286 LEU A C 1
ATOM 2336 O O . LEU A 1 286 ? 11.732 3.660 5.296 1.00 77.38 286 LEU A O 1
ATOM 2340 N N . PHE A 1 287 ? 12.285 2.305 6.969 1.00 78.31 287 PHE A N 1
ATOM 2341 C CA . PHE A 1 287 ? 12.065 3.300 8.027 1.00 78.31 287 PHE A CA 1
ATOM 2342 C C . PHE A 1 287 ? 13.310 4.116 8.406 1.00 78.31 287 PHE A C 1
ATOM 2344 O O . PHE A 1 287 ? 13.582 4.343 9.586 1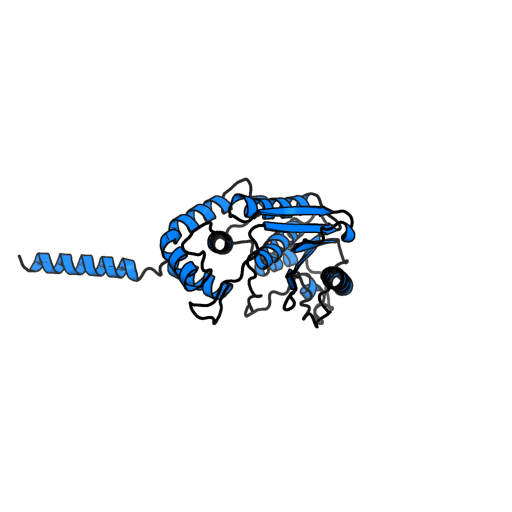.00 78.31 287 PHE A O 1
ATOM 2351 N N . LYS A 1 288 ? 14.067 4.619 7.417 1.00 71.06 288 LYS A N 1
ATOM 2352 C CA . LYS A 1 288 ? 15.315 5.369 7.684 1.00 71.06 288 LYS A CA 1
ATOM 2353 C C . LYS A 1 288 ? 15.141 6.607 8.570 1.00 71.06 288 LYS A C 1
ATOM 2355 O O . LYS A 1 288 ? 16.064 6.975 9.297 1.00 71.06 288 LYS A O 1
ATOM 2360 N N . HIS A 1 289 ? 13.995 7.281 8.484 1.00 70.19 289 HIS A N 1
ATOM 2361 C CA . HIS A 1 289 ? 13.655 8.389 9.380 1.00 70.19 289 HIS A CA 1
ATOM 2362 C C . HIS A 1 289 ? 12.342 8.079 10.080 1.00 70.19 289 HIS A C 1
ATOM 2364 O O . HIS A 1 289 ? 11.339 7.819 9.418 1.00 70.19 289 HIS A O 1
ATOM 2370 N N . LYS A 1 290 ? 12.381 8.099 11.412 1.00 71.06 290 LYS A N 1
ATOM 2371 C CA . LYS A 1 290 ? 11.232 7.796 12.258 1.00 71.06 290 LYS A CA 1
ATOM 2372 C C . LYS A 1 290 ? 10.373 9.043 12.435 1.00 71.06 290 LYS A C 1
ATOM 2374 O O . LYS A 1 290 ? 10.883 10.109 12.780 1.00 71.06 290 LYS A O 1
ATOM 2379 N N . CYS A 1 291 ? 9.089 8.843 12.211 1.00 65.44 291 CYS A N 1
ATOM 2380 C CA . CYS A 1 291 ? 7.940 9.659 12.564 1.00 65.44 291 CYS A CA 1
ATOM 2381 C C . CYS A 1 291 ? 6.834 8.663 12.967 1.00 65.44 291 CYS A C 1
ATOM 2383 O O . CYS A 1 291 ? 5.891 9.052 13.665 1.00 65.44 291 CYS A O 1
#

Nearest PDB structures (foldseek):
  5wid-assembly2_B  TM=5.422E-01  e=1.932E-01  Methanosarcina acetivorans C2A
  8tqn-assembly1_A  TM=5.298E-01  e=8.903E-01  Oleidesulfovibrio alaskensis G20
  4nll-assembly1_A  TM=5.593E-01  e=1.756E+00  Clostridium beijerinckii
  3u65-assembly1_B  TM=5.976E-01  e=3.664E+00  Treponema pallidum subsp. pallidum str. Nichols
  2h0a-assembly1_A  TM=5.283E-01  e=4.594E+00  Thermus thermophilus

Radius of gyration: 22.35 Å; Cα contacts (8 Å, |Δi|>4): 359; chains: 1; bounding box: 48×43×84 Å

Solvent-accessible surface area (backbone atoms only — not comparable to full-atom values): 16780 Å² total; per-residue (Å²): 122,70,71,62,56,56,54,53,50,52,52,52,52,50,52,56,46,55,70,65,68,53,79,48,66,48,57,54,52,46,49,51,51,38,60,50,65,41,61,97,56,62,56,75,42,68,56,66,66,67,68,52,62,44,30,32,33,34,32,60,63,73,55,72,67,57,52,47,52,55,48,49,53,50,47,50,45,36,72,70,31,69,36,47,67,45,79,41,82,39,93,46,78,82,73,46,61,93,74,43,30,34,41,37,42,31,35,58,64,87,55,77,39,71,68,46,58,51,51,53,50,51,50,52,29,60,75,68,68,44,76,92,67,91,71,84,77,64,88,40,70,43,53,47,80,46,72,49,94,97,50,80,62,34,34,40,31,52,43,67,42,72,79,66,83,88,41,73,49,55,57,54,49,40,53,26,51,54,47,48,35,53,48,37,59,55,49,60,38,63,86,76,87,49,101,64,72,67,70,29,82,54,44,62,66,63,40,98,68,34,83,68,65,76,88,65,72,49,71,64,60,52,35,60,50,45,64,72,56,44,66,54,76,27,49,68,50,49,33,48,52,41,58,80,37,48,92,49,80,76,42,69,84,34,25,41,47,35,48,48,52,47,41,66,76,40,35,70,60,44,51,53,53,30,52,49,53,63,68,30,79,90,42,38,88,74,39,76,62,88,90

Foldseek 3Di:
DVVVVVVVVVVVVVVVVVVVPPPPVLVVLLVVLCCWFPNPHDQQDFGDFDDLEAEEEEEDDDDPLLVVLLVLLQVCLVVLFSRRYHYDYDHDPVPGDLRHAEYEYEAEDPPLDPVNVVVVVVVVCVSQVNDDDPDPDDSAWDWDWADDPPGDIHIYTYAYQYPPPPQVLSVVLRLLSSQPSVLCNRSVTPPDPDPDPLHHPVCCVVPPVCVPDPVDDDSVNSNVSCCVRRDACALSSLLSSCLQRPPDPQCPSRGSNSSSVCSVVCVVVSSVSSVVQLPDPSCCSRNVDYD

Sequence (291 aa):
MTAVVAVTFIIITFFLIILNINDREDSKFASFFRETLASGQDDKYIINRVSSEFSVCVYGYELERTKKWISIFFDLVRNETWVNPKLYFVSNPDDCADDTFLYVFIHRGEKNSLSTIVGDLSFILKRSGINEFNIKYDNLGFAQILYNKGKEPRAYAAINESINVRKNIEIDISRNVIQQELFQILLLAPDKTVDIRPISIIEERELPGSKRDTDSLSPRQLADRFKLNVPNMCLYDIMLMKVVYAKDPSILNGTLESYLKYIQLHYKDIEQSSRGIQNSPDYEELFKHKC